Protein AF-A0A7S1KA52-F1 (afdb_monomer)

Organism: NCBI:txid1169539

Secondary structure (DSSP, 8-state):
----PPPP-TT---GGGEEEEPPP----GGGS------S--THHHHHHHHHHHHHHHHHTT-EEEEEE-GGGGGSTTHHHHHHHHHHHHHTT-EEEEEE--HHHHHHHHHHTT----EETTEEPB-HHHHHHHHHHHHHHHHHHHHHHHH--TTT-----EE--TTSEEEEE----TTT----BTEEEEEEE-HHHHHHHHHTTPEEEEESEEE-TTS-EEEE-HHHHHHHHHHHTT-SEEEE--SS-EEEEGGGGS--

Mean predicted aligned error: 10.45 Å

InterPro domains:
  IPR001048 Aspartate/glutamate/uridylate kinase [PF00696] (65-246)
  IPR010167 Amino-acid N-acetyltransferase [PTHR30602] (42-247)
  IPR036393 Acetylglutamate kinase-like superfamily [G3DSA:3.40.1160.10] (44-256)
  IPR036393 Acetylglutamate kinase-like superfamily [SSF53633] (44-246)

Structure (mmCIF, N/CA/C/O backbone):
data_AF-A0A7S1KA52-F1
#
_entry.id   AF-A0A7S1KA52-F1
#
loop_
_atom_site.group_PDB
_atom_site.id
_atom_site.type_symbol
_atom_site.label_atom_id
_atom_site.label_alt_id
_atom_site.label_comp_id
_atom_site.label_asym_id
_atom_site.label_entity_id
_atom_site.label_seq_id
_atom_site.pdbx_PDB_ins_code
_atom_site.Cartn_x
_atom_site.Cartn_y
_atom_site.Cartn_z
_atom_site.occupancy
_atom_site.B_iso_or_equiv
_atom_site.auth_seq_id
_atom_site.auth_comp_id
_atom_site.auth_asym_id
_atom_site.auth_atom_id
_atom_site.pdbx_PDB_model_num
ATOM 1 N N . ALA A 1 1 ? -42.496 -27.464 1.394 1.00 36.72 1 ALA A N 1
ATOM 2 C CA . ALA A 1 1 ? -41.273 -27.217 0.612 1.00 36.72 1 ALA A CA 1
ATOM 3 C C . ALA A 1 1 ? -41.441 -25.848 -0.025 1.00 36.72 1 ALA A C 1
ATOM 5 O O . ALA A 1 1 ? -41.899 -25.748 -1.153 1.00 36.72 1 ALA A O 1
ATOM 6 N N . GLU A 1 2 ? -41.224 -24.805 0.773 1.00 31.80 2 GLU A N 1
ATOM 7 C CA . GLU A 1 2 ? -41.233 -23.421 0.301 1.00 31.80 2 GLU A CA 1
ATOM 8 C C . GLU A 1 2 ? -39.887 -23.166 -0.370 1.00 31.80 2 GLU A C 1
ATOM 10 O O . GLU A 1 2 ? -38.836 -23.272 0.262 1.00 31.80 2 GLU A O 1
ATOM 15 N N . ALA A 1 3 ? -39.932 -22.925 -1.677 1.00 33.94 3 ALA A N 1
ATOM 16 C CA . ALA A 1 3 ? -38.807 -22.398 -2.421 1.00 33.94 3 ALA A CA 1
ATOM 17 C C . ALA A 1 3 ? -38.660 -20.925 -2.023 1.00 33.94 3 ALA A C 1
ATOM 19 O O . ALA A 1 3 ? -39.529 -20.111 -2.322 1.00 33.94 3 ALA A O 1
ATOM 20 N N . SER A 1 4 ? -37.589 -20.610 -1.300 1.00 33.91 4 SER A N 1
ATOM 21 C CA . SER A 1 4 ? -37.174 -19.238 -1.037 1.00 33.91 4 SER A CA 1
ATOM 22 C C . SER A 1 4 ? -36.783 -18.580 -2.359 1.00 33.91 4 SER A C 1
ATOM 24 O O . SER A 1 4 ? -35.821 -19.013 -3.000 1.00 33.91 4 SER A O 1
ATOM 26 N N . GLU A 1 5 ? -37.521 -17.552 -2.763 1.00 34.12 5 GLU A N 1
ATOM 27 C CA . GLU A 1 5 ? -37.102 -16.624 -3.812 1.00 34.12 5 GLU A CA 1
ATOM 28 C C . GLU A 1 5 ? -35.728 -16.030 -3.446 1.00 34.12 5 GLU A C 1
ATOM 30 O O . GLU A 1 5 ? -35.507 -15.686 -2.278 1.00 34.12 5 GLU A O 1
ATOM 35 N N . PRO A 1 6 ? -34.771 -15.931 -4.386 1.00 37.34 6 PRO A N 1
ATOM 36 C CA . PRO A 1 6 ? -33.528 -15.230 -4.118 1.00 37.34 6 PRO A CA 1
ATOM 37 C C . PRO A 1 6 ? -33.860 -13.742 -4.002 1.00 37.34 6 PRO A C 1
ATOM 39 O O . PRO A 1 6 ? -34.402 -13.151 -4.932 1.00 37.34 6 PRO A O 1
ATOM 42 N N . ALA A 1 7 ? -33.570 -13.155 -2.843 1.00 38.62 7 ALA A N 1
ATOM 43 C CA . ALA A 1 7 ? -33.651 -11.718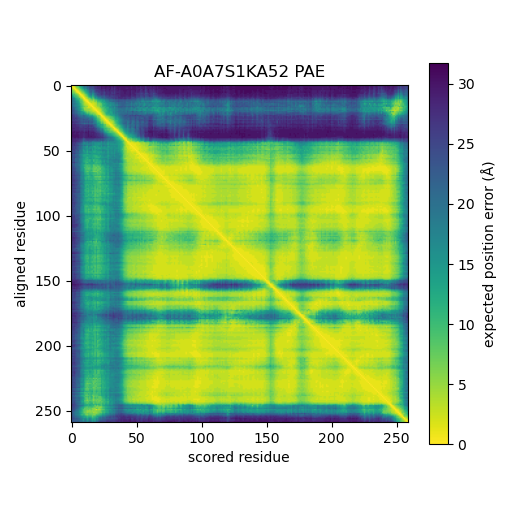 -2.654 1.00 38.62 7 ALA A CA 1
ATOM 44 C C . ALA A 1 7 ? -32.838 -11.030 -3.757 1.00 38.62 7 ALA A C 1
ATOM 46 O O . ALA A 1 7 ? -31.644 -11.299 -3.897 1.00 38.62 7 ALA A O 1
ATOM 47 N N . ASP A 1 8 ? -33.511 -10.186 -4.539 1.00 40.19 8 ASP A N 1
ATOM 48 C CA . ASP A 1 8 ? -32.897 -9.316 -5.531 1.00 40.19 8 ASP A CA 1
ATOM 49 C C . ASP A 1 8 ? -31.690 -8.611 -4.910 1.00 40.19 8 ASP A C 1
ATOM 51 O O . ASP A 1 8 ? -31.791 -7.881 -3.918 1.00 40.19 8 ASP A O 1
ATOM 55 N N . ASP A 1 9 ? -30.535 -8.872 -5.507 1.00 45.94 9 ASP A N 1
ATOM 56 C CA . ASP A 1 9 ? -29.220 -8.416 -5.088 1.00 45.94 9 ASP A CA 1
ATOM 57 C C . ASP A 1 9 ? -29.072 -6.931 -5.477 1.00 45.94 9 ASP A C 1
ATOM 59 O O . ASP A 1 9 ? -28.315 -6.558 -6.371 1.00 45.94 9 ASP A O 1
ATOM 63 N N . LEU A 1 10 ? -29.857 -6.061 -4.827 1.00 44.22 10 LEU A N 1
ATOM 64 C CA . LEU A 1 10 ? -29.946 -4.610 -5.069 1.00 44.22 10 LEU A CA 1
ATOM 65 C C . LEU A 1 10 ? -28.602 -3.867 -4.938 1.00 44.22 10 LEU A C 1
ATOM 67 O O . LEU A 1 10 ? -28.506 -2.706 -5.325 1.00 44.22 10 LEU A O 1
ATOM 71 N N . PHE A 1 11 ? -27.568 -4.526 -4.412 1.00 50.06 11 PHE A N 1
ATOM 72 C CA . PHE A 1 11 ? -26.218 -3.983 -4.240 1.00 50.06 11 PHE A CA 1
ATOM 73 C C . PHE A 1 11 ? -25.165 -4.645 -5.140 1.00 50.06 11 PHE A C 1
ATOM 75 O O . PHE A 1 11 ? -23.990 -4.282 -5.071 1.00 50.06 11 PHE A O 1
ATOM 82 N N . SER A 1 12 ? -25.562 -5.589 -5.997 1.00 56.59 12 SER A N 1
ATOM 83 C CA . SER A 1 12 ? -24.682 -6.204 -6.987 1.00 56.59 12 SER A CA 1
ATOM 84 C C . SER A 1 12 ? -24.827 -5.466 -8.318 1.00 56.59 12 SER A C 1
ATOM 86 O O . SER A 1 12 ? -25.794 -5.636 -9.068 1.00 56.59 12 SER A O 1
ATOM 88 N N . ILE A 1 13 ? -23.884 -4.561 -8.584 1.00 61.50 13 ILE A N 1
ATOM 89 C CA . ILE A 1 13 ? -23.763 -3.882 -9.876 1.00 61.50 13 ILE A CA 1
ATOM 90 C C . ILE A 1 13 ? -22.760 -4.684 -10.710 1.00 61.50 13 ILE A C 1
ATOM 92 O O . ILE A 1 13 ? -21.600 -4.795 -10.301 1.00 61.50 13 ILE A O 1
ATOM 96 N N . PRO A 1 14 ? -23.171 -5.262 -11.853 1.00 68.56 14 PRO A N 1
ATOM 97 C CA . PRO A 1 14 ? -22.239 -5.911 -12.760 1.00 68.56 14 PRO A CA 1
ATOM 98 C C . PRO A 1 14 ? -21.156 -4.913 -13.203 1.00 68.56 14 PRO A C 1
ATOM 100 O O . PRO A 1 14 ? -21.489 -3.753 -13.456 1.00 68.56 14 PRO A O 1
ATOM 103 N N . PRO A 1 15 ? -19.876 -5.312 -13.315 1.00 65.50 15 PRO A N 1
ATOM 104 C CA . PRO A 1 15 ? -18.796 -4.400 -13.701 1.00 65.50 15 PRO A CA 1
ATOM 105 C C . PRO A 1 15 ? -19.054 -3.668 -15.024 1.00 65.50 15 PRO A C 1
ATOM 107 O O . PRO A 1 15 ? -18.658 -2.516 -15.173 1.00 65.50 15 PRO A O 1
ATOM 110 N N . GLU A 1 16 ? -19.745 -4.313 -15.967 1.00 68.94 16 GLU A N 1
ATOM 111 C CA . GLU A 1 16 ? -20.158 -3.737 -17.250 1.00 68.94 16 GLU A CA 1
ATOM 112 C C . GLU A 1 16 ? -21.160 -2.580 -17.131 1.00 68.94 16 GLU A C 1
ATOM 114 O O . GLU A 1 16 ? -21.277 -1.781 -18.056 1.00 68.94 16 GLU A O 1
ATOM 119 N N . CYS A 1 17 ? -21.859 -2.466 -16.001 1.00 59.03 17 CYS A N 1
ATOM 120 C CA . CYS A 1 17 ? -22.833 -1.412 -15.739 1.00 59.03 17 CYS A CA 1
ATOM 121 C C . CYS A 1 17 ? -22.221 -0.208 -15.013 1.00 59.03 17 CYS A C 1
ATOM 123 O O . CYS A 1 17 ? -22.947 0.724 -14.692 1.00 59.03 17 CYS A O 1
ATOM 125 N N . ILE A 1 18 ? -20.920 -0.212 -14.714 1.00 71.06 18 ILE A N 1
ATOM 126 C CA . ILE A 1 18 ? -20.282 0.881 -13.981 1.00 71.06 18 ILE A CA 1
ATOM 127 C C . ILE A 1 18 ? -19.691 1.888 -14.971 1.00 71.06 18 ILE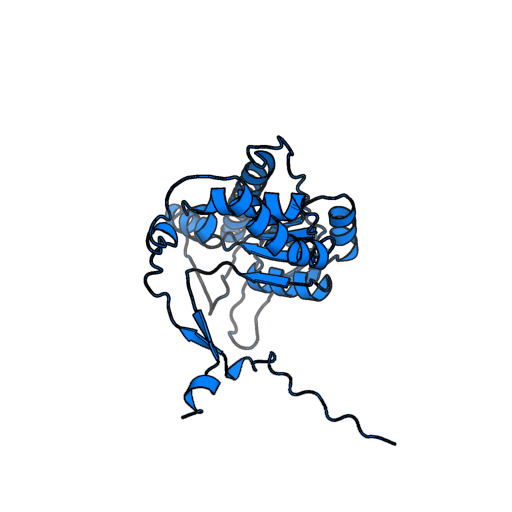 A C 1
ATOM 129 O O . ILE A 1 18 ? -18.654 1.648 -15.589 1.00 71.06 18 ILE A O 1
ATOM 133 N N . GLU A 1 19 ? -20.325 3.051 -15.082 1.00 70.94 19 GLU A N 1
ATOM 134 C CA . GLU A 1 19 ? -19.801 4.182 -15.840 1.00 70.94 19 GLU A CA 1
ATOM 135 C C . GLU A 1 19 ? -18.833 4.999 -14.980 1.00 70.94 19 GLU A C 1
ATOM 137 O O . GLU A 1 19 ? -19.171 5.450 -13.882 1.00 70.94 19 GLU A O 1
ATOM 142 N N . VAL A 1 20 ? -17.617 5.220 -15.487 1.00 69.62 20 VAL A N 1
ATOM 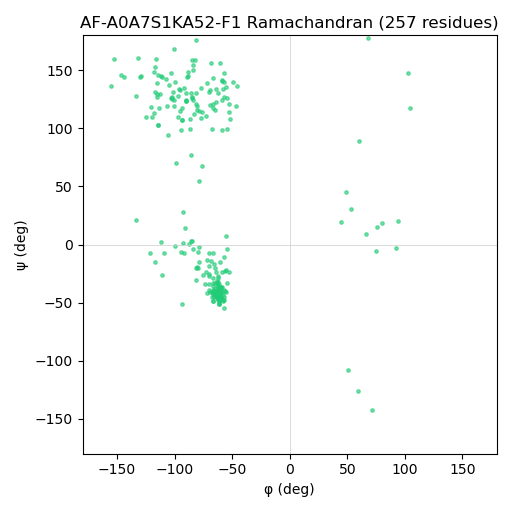143 C CA . VAL A 1 20 ? -16.618 6.074 -14.833 1.00 69.62 20 VAL A CA 1
ATOM 144 C C . VAL A 1 20 ? -16.736 7.487 -15.390 1.00 69.62 20 VAL A C 1
ATOM 146 O O . VAL A 1 20 ? -16.345 7.757 -16.526 1.00 69.62 20 VAL A O 1
ATOM 149 N N . VAL A 1 21 ? -17.265 8.402 -14.582 1.00 69.81 21 VAL A N 1
ATOM 150 C CA . VAL A 1 21 ? -17.376 9.821 -14.935 1.00 69.81 21 VAL A CA 1
ATOM 151 C C . VAL A 1 21 ? -16.108 10.548 -14.465 1.00 69.81 21 VAL A C 1
ATOM 153 O O . VAL A 1 21 ? -15.705 10.370 -13.307 1.00 69.81 21 VAL A O 1
ATOM 156 N N . PRO A 1 22 ? -15.453 11.348 -15.333 1.00 59.62 22 PRO A N 1
ATOM 157 C CA . PRO A 1 22 ? -14.262 12.108 -14.965 1.00 59.62 22 PRO A CA 1
ATOM 158 C C . PRO A 1 22 ? -14.557 13.094 -13.825 1.00 59.62 22 PRO A C 1
ATOM 160 O O . PRO A 1 22 ? -15.711 13.494 -13.641 1.00 59.62 22 PRO A O 1
ATOM 163 N N . PRO A 1 23 ? -13.527 13.491 -13.057 1.00 59.25 23 PRO A N 1
ATOM 164 C CA . PRO A 1 23 ? -13.712 14.355 -11.904 1.00 59.25 23 PRO A CA 1
ATOM 165 C C . PRO A 1 23 ? -14.387 15.668 -12.286 1.00 59.25 23 PRO A C 1
ATOM 167 O O . PRO A 1 23 ? -13.945 16.384 -13.183 1.00 59.25 23 PRO A O 1
ATOM 170 N N . PHE A 1 24 ? -15.465 15.979 -11.575 1.00 51.81 24 PHE A N 1
ATOM 171 C CA . PHE A 1 24 ? -16.019 17.324 -11.515 1.00 51.81 24 PHE A CA 1
ATOM 172 C C . PHE A 1 24 ? -15.225 18.130 -10.483 1.00 51.81 24 PHE A C 1
ATOM 174 O O . PHE A 1 24 ? -14.601 17.547 -9.592 1.00 51.81 24 PHE A O 1
ATOM 181 N N . ASP A 1 25 ? -15.269 19.460 -10.572 1.00 46.59 25 ASP A N 1
ATOM 182 C CA . ASP A 1 25 ? -14.789 20.318 -9.490 1.00 46.59 25 ASP A CA 1
ATOM 183 C C . ASP A 1 25 ? -15.583 19.983 -8.223 1.00 46.59 25 ASP A C 1
ATOM 185 O O . ASP A 1 25 ? -16.728 20.409 -8.041 1.00 46.59 25 ASP A O 1
ATOM 189 N N . VAL A 1 26 ? -14.991 19.162 -7.354 1.00 48.81 26 VAL A N 1
ATOM 190 C CA . VAL A 1 26 ? -15.556 18.867 -6.045 1.00 48.81 26 VAL A CA 1
ATOM 191 C C . VAL A 1 26 ? -15.463 20.165 -5.266 1.00 48.81 26 VAL A C 1
ATOM 193 O O . VAL A 1 26 ? -14.399 20.530 -4.766 1.00 48.81 26 VAL A O 1
ATOM 196 N N . VAL A 1 27 ? -16.581 20.886 -5.195 1.00 46.91 27 VAL A N 1
ATOM 197 C CA . VAL A 1 27 ? -16.740 22.001 -4.267 1.00 46.91 27 VAL A CA 1
ATOM 198 C C . VAL A 1 27 ? -16.372 21.441 -2.893 1.00 46.91 27 VAL A C 1
ATOM 200 O O . VAL A 1 27 ? -17.047 20.514 -2.432 1.00 46.91 27 VAL A O 1
ATOM 203 N N . PRO A 1 28 ? -15.273 21.903 -2.269 1.00 41.53 28 PRO A N 1
ATOM 204 C CA . PRO A 1 28 ? -14.800 21.308 -1.034 1.00 41.53 28 PRO A CA 1
ATOM 205 C C . PRO A 1 28 ? -15.926 21.366 -0.004 1.00 41.53 28 PRO A C 1
ATOM 207 O O . PRO A 1 28 ? -16.728 22.298 -0.012 1.00 41.53 28 PRO A O 1
ATOM 210 N N . LEU A 1 29 ? -16.005 20.384 0.895 1.00 44.00 29 LEU A N 1
ATOM 211 C CA . LEU A 1 29 ? -17.065 20.330 1.912 1.00 44.00 29 LEU A CA 1
ATOM 212 C C . LEU A 1 29 ? -17.124 21.623 2.760 1.00 44.00 29 LEU A C 1
ATOM 214 O O . LEU A 1 29 ? -18.167 21.972 3.303 1.00 44.00 29 LEU A O 1
ATOM 218 N N . SER A 1 30 ? -16.020 22.381 2.807 1.00 41.88 30 SER A N 1
ATOM 219 C CA . SER A 1 30 ? -15.940 23.730 3.380 1.00 41.88 30 SER A CA 1
ATOM 220 C C . SER A 1 30 ? -16.821 24.774 2.678 1.00 41.88 30 SER A C 1
ATOM 222 O O . SER A 1 30 ? -17.253 25.723 3.322 1.00 41.88 30 SER A O 1
ATOM 224 N N . ALA A 1 31 ? -17.117 24.605 1.391 1.00 40.12 31 ALA A N 1
ATOM 225 C CA . ALA A 1 31 ? -18.009 25.446 0.596 1.00 40.12 31 ALA A CA 1
ATOM 226 C C . ALA A 1 31 ? -19.457 24.913 0.540 1.00 40.12 31 ALA A C 1
ATOM 228 O O . ALA A 1 31 ? -20.350 25.623 0.088 1.00 40.12 31 ALA A O 1
ATOM 229 N N . GLN A 1 32 ? -19.718 23.716 1.080 1.00 42.34 32 GLN A N 1
ATOM 230 C CA . GLN A 1 32 ? -21.067 23.214 1.384 1.00 42.34 32 GLN A CA 1
ATOM 231 C C . GLN A 1 32 ? -21.492 23.529 2.828 1.00 42.34 32 GLN A C 1
ATOM 233 O O . GLN A 1 32 ? -22.294 22.803 3.417 1.00 42.34 32 GLN A O 1
ATOM 238 N N . GLN A 1 33 ? -20.964 24.611 3.414 1.00 41.41 33 GLN A N 1
ATOM 239 C CA . GLN A 1 33 ? -21.390 25.085 4.727 1.00 41.41 33 GLN A CA 1
ATOM 240 C C . GLN A 1 33 ? -22.914 25.248 4.760 1.00 41.41 33 GLN A C 1
ATOM 242 O O . GLN A 1 33 ? -23.487 26.165 4.170 1.00 41.41 33 GLN A O 1
ATOM 247 N N . GLN A 1 34 ? -23.563 24.338 5.491 1.00 44.66 34 GLN A N 1
ATOM 248 C CA . GLN A 1 34 ? -24.898 24.546 6.029 1.00 44.66 34 GLN A CA 1
ATOM 249 C C . GLN A 1 34 ? -24.915 25.903 6.743 1.00 44.66 34 GLN A C 1
ATOM 251 O O . GLN A 1 34 ? -23.927 26.246 7.406 1.00 44.66 34 GLN A O 1
ATOM 256 N N . PRO A 1 35 ? -25.999 26.690 6.617 1.00 37.72 35 PRO A N 1
ATOM 257 C CA . PRO A 1 35 ? -26.080 27.978 7.282 1.00 37.72 35 PRO A CA 1
ATOM 258 C C . PRO A 1 35 ? -25.818 27.772 8.772 1.00 37.72 35 PRO A C 1
ATOM 260 O O . PRO A 1 35 ? -26.441 26.919 9.407 1.00 37.72 35 PRO A O 1
ATOM 263 N N . ALA A 1 36 ? -24.846 28.525 9.292 1.00 40.03 36 ALA A N 1
ATOM 264 C CA . ALA A 1 36 ? -24.404 28.468 10.673 1.00 40.03 36 ALA A CA 1
ATOM 265 C C . ALA A 1 36 ? -25.604 28.665 11.612 1.00 40.03 36 ALA A C 1
ATOM 267 O O . ALA A 1 36 ? -26.068 29.781 11.849 1.00 40.03 36 ALA A O 1
ATOM 268 N N . GLY A 1 37 ? -26.110 27.546 12.128 1.00 40.19 37 GLY A N 1
ATOM 269 C CA . GLY A 1 37 ? -27.056 27.504 13.227 1.00 40.19 37 GLY A CA 1
ATOM 270 C C . GLY A 1 37 ? -26.362 28.012 14.482 1.00 40.19 37 GLY A C 1
ATOM 271 O O . GLY A 1 37 ? -25.361 27.461 14.931 1.00 40.19 37 GLY A O 1
ATOM 272 N N . GLN A 1 38 ? -26.893 29.112 14.991 1.00 41.72 38 GLN A N 1
ATOM 273 C CA . GLN A 1 38 ? -26.459 29.855 16.163 1.00 41.72 38 GLN A CA 1
ATOM 274 C C . GLN A 1 38 ? -26.142 28.968 17.382 1.00 41.72 38 GLN A C 1
ATOM 276 O O . GLN A 1 38 ? -26.928 28.109 17.762 1.00 41.72 38 GLN A O 1
ATOM 281 N N . GLY A 1 39 ? -25.032 29.288 18.052 1.00 41.22 39 GLY A N 1
ATOM 282 C CA . GLY A 1 39 ? -24.960 29.363 19.514 1.00 41.22 39 GLY A CA 1
ATOM 283 C C . GLY A 1 39 ? -25.265 28.104 20.333 1.00 41.22 39 GLY A C 1
ATOM 284 O O . GLY A 1 39 ? -26.350 27.967 20.886 1.00 41.22 39 GLY A O 1
ATOM 285 N N . GLY A 1 40 ? -24.222 27.307 20.580 1.00 53.66 40 GLY A N 1
ATOM 286 C CA . GLY A 1 40 ? -24.053 26.566 21.833 1.00 53.66 40 GLY A CA 1
ATOM 287 C C . GLY A 1 40 ? -24.374 25.068 21.815 1.00 53.66 40 GLY A C 1
ATOM 288 O O . GLY A 1 40 ? -25.324 24.608 21.193 1.00 53.66 40 GLY A O 1
ATOM 289 N N . ASN A 1 41 ? -23.614 24.355 22.656 1.00 48.16 41 ASN A N 1
ATOM 290 C CA . ASN A 1 41 ? -23.948 23.099 23.343 1.00 48.16 41 ASN A CA 1
ATOM 291 C C . ASN A 1 41 ? -23.307 21.820 22.779 1.00 48.16 41 ASN A C 1
ATOM 293 O O . ASN A 1 41 ? -23.639 21.343 21.696 1.00 48.16 41 ASN A O 1
ATOM 297 N N . GLY A 1 42 ? -22.485 21.162 23.612 1.00 55.56 42 GLY A N 1
ATOM 298 C CA . GLY A 1 42 ? -21.925 19.819 23.382 1.00 55.56 42 GLY A CA 1
ATOM 299 C C . GLY A 1 42 ? -22.961 18.719 23.088 1.00 55.56 42 GLY A C 1
ATOM 300 O O . GLY A 1 42 ? -22.590 17.605 22.743 1.00 55.56 42 GLY A O 1
ATOM 301 N N . HIS A 1 43 ? -24.255 19.038 23.142 1.00 61.47 43 HIS A N 1
ATOM 302 C CA . HIS A 1 43 ? -25.359 18.194 22.699 1.00 61.47 43 HIS A CA 1
ATOM 303 C C . HIS A 1 43 ? -25.290 17.823 21.205 1.00 61.47 43 HIS A C 1
ATOM 305 O O . HIS A 1 43 ? -25.590 16.681 20.861 1.00 61.47 43 HIS A O 1
ATOM 311 N N . GLY A 1 44 ? -24.857 18.736 20.324 1.00 76.81 44 GLY A N 1
ATOM 312 C CA . GLY A 1 44 ? -24.727 18.453 18.885 1.00 76.81 44 GLY A CA 1
ATOM 313 C C . GLY A 1 44 ? -23.616 17.443 18.580 1.00 76.81 44 GLY A C 1
ATOM 314 O O . GLY A 1 44 ? -23.837 16.464 17.869 1.00 76.81 44 GLY A O 1
ATOM 315 N N . PHE A 1 45 ? -22.451 17.621 19.209 1.00 79.19 45 PHE A N 1
ATOM 316 C CA . PHE A 1 45 ? -21.328 16.684 19.115 1.00 79.19 45 PHE A CA 1
ATOM 317 C C . PHE A 1 45 ? -21.674 15.314 19.713 1.00 79.19 45 PHE A C 1
ATOM 319 O O . PHE A 1 45 ? -21.434 14.290 19.082 1.00 79.19 45 PHE A O 1
ATOM 326 N N . VAL A 1 46 ? -22.299 15.279 20.896 1.00 84.25 46 VAL A N 1
ATOM 327 C CA . VAL A 1 46 ? -22.715 14.020 21.539 1.00 84.25 46 VAL A CA 1
ATOM 328 C C . VAL A 1 46 ? -23.736 13.268 20.682 1.00 84.25 46 VAL A C 1
ATOM 330 O O . VAL A 1 46 ? -23.653 12.046 20.574 1.00 84.25 46 VAL A O 1
ATOM 333 N N . SER A 1 47 ? -24.679 13.973 20.049 1.00 84.12 47 SER A N 1
ATOM 334 C CA . SER A 1 47 ? -25.648 13.356 19.138 1.00 84.12 47 SER A CA 1
ATOM 335 C C . SER A 1 47 ? -24.976 12.792 17.884 1.00 84.12 47 SER A C 1
ATOM 337 O O . SER A 1 47 ? -25.261 11.659 17.504 1.00 84.12 47 SER A O 1
ATOM 339 N N . MET A 1 48 ? -24.063 13.548 17.266 1.00 84.50 48 MET A N 1
ATOM 340 C CA . MET A 1 48 ? -23.291 13.105 16.101 1.00 84.50 48 MET A CA 1
ATOM 341 C C . MET A 1 48 ? -22.435 11.875 16.433 1.00 84.50 48 MET A C 1
ATOM 343 O O . MET A 1 48 ? -22.528 10.857 15.752 1.00 84.50 48 MET A O 1
ATOM 347 N N . PHE A 1 49 ? -21.709 11.906 17.551 1.00 82.19 49 PHE A N 1
ATOM 348 C CA . PHE A 1 49 ? -20.889 10.786 18.007 1.00 82.19 49 PHE A CA 1
ATOM 349 C C . PHE A 1 49 ? -21.724 9.534 18.327 1.00 82.19 49 PHE A C 1
ATOM 351 O O . PHE A 1 49 ? -21.361 8.425 17.934 1.00 82.19 49 PHE A O 1
ATOM 358 N N . ARG A 1 50 ? -22.885 9.693 18.982 1.00 86.00 50 ARG A N 1
ATOM 359 C CA . ARG A 1 50 ? -23.838 8.587 19.195 1.00 86.00 50 ARG A CA 1
ATOM 360 C C . ARG A 1 50 ? -24.380 8.028 17.881 1.00 86.00 50 ARG A C 1
ATOM 362 O O . ARG A 1 50 ? -24.564 6.819 17.791 1.00 86.00 50 ARG A O 1
ATOM 369 N N . GLY A 1 51 ? -24.588 8.875 16.873 1.00 84.81 51 GLY A N 1
ATOM 370 C CA . GLY A 1 51 ? -24.961 8.457 15.521 1.00 84.81 51 GLY A CA 1
ATOM 371 C C . GLY A 1 51 ? -23.889 7.602 14.836 1.00 84.81 51 GLY A C 1
ATOM 372 O O . GLY A 1 51 ? -24.225 6.676 14.105 1.00 84.81 51 GLY A O 1
ATOM 373 N N . CYS A 1 52 ? -22.607 7.847 15.123 1.00 86.12 52 CYS A N 1
ATOM 374 C CA . CYS A 1 52 ? -21.487 7.050 14.611 1.00 86.12 52 CYS A CA 1
ATOM 375 C C . CYS A 1 52 ? -21.258 5.734 15.377 1.00 86.12 52 CYS A C 1
ATOM 377 O O . CYS A 1 52 ? -20.633 4.817 14.842 1.00 86.12 52 CYS A O 1
ATOM 379 N N . ALA A 1 53 ? -21.748 5.610 16.615 1.00 85.31 53 ALA A N 1
ATOM 380 C CA . ALA A 1 53 ? -21.477 4.455 17.475 1.00 85.31 53 ALA A CA 1
ATOM 381 C C . ALA A 1 53 ? -21.854 3.087 16.858 1.00 85.31 53 ALA A C 1
ATOM 383 O O . ALA A 1 53 ? -21.045 2.164 16.976 1.00 85.31 53 ALA A O 1
ATOM 384 N N . PRO A 1 54 ? -22.997 2.923 16.155 1.00 86.94 54 PRO A N 1
ATOM 385 C CA . PRO A 1 54 ? -23.321 1.669 15.473 1.00 86.94 54 PRO A CA 1
ATOM 386 C C . PRO A 1 54 ? -22.298 1.294 14.396 1.00 86.94 54 PRO A C 1
ATOM 388 O O . PRO A 1 54 ? -21.919 0.131 14.300 1.00 86.94 54 PRO A O 1
ATOM 391 N N . TYR A 1 55 ? -21.808 2.280 13.635 1.00 85.75 55 TYR A N 1
ATOM 392 C CA . TYR A 1 55 ? -20.800 2.075 12.591 1.00 85.75 55 TYR A CA 1
ATOM 393 C C . TYR A 1 55 ? -19.447 1.660 13.184 1.00 85.75 55 TYR A C 1
ATOM 395 O O . TYR A 1 55 ? -18.781 0.755 12.684 1.00 85.75 55 TYR A O 1
ATOM 403 N N . ILE A 1 56 ? -19.054 2.286 14.297 1.00 86.44 56 ILE A N 1
ATOM 404 C CA . ILE A 1 56 ? -17.844 1.904 15.035 1.00 86.44 56 ILE A CA 1
ATOM 405 C C . ILE A 1 56 ? -17.975 0.460 15.535 1.00 86.44 56 ILE A C 1
ATOM 407 O O . ILE A 1 56 ? -17.066 -0.346 15.344 1.00 86.44 56 ILE A O 1
ATOM 411 N N . ALA A 1 57 ? -19.116 0.113 16.136 1.00 86.00 57 ALA A N 1
ATOM 412 C CA . ALA A 1 57 ? -19.363 -1.227 16.655 1.00 86.00 57 ALA A CA 1
ATOM 413 C C . ALA A 1 57 ? -19.361 -2.296 15.549 1.00 86.00 57 ALA A C 1
ATOM 415 O O . ALA A 1 57 ? -18.791 -3.366 15.751 1.00 86.00 57 ALA A O 1
ATOM 416 N N . SER A 1 58 ? -19.939 -2.007 14.377 1.00 88.06 58 SER A N 1
ATOM 417 C CA . SER A 1 58 ? -19.999 -2.958 13.261 1.00 88.06 58 SER A CA 1
ATOM 418 C C . SER A 1 58 ? -18.657 -3.179 12.567 1.00 88.06 58 SER A C 1
ATOM 420 O O . SER A 1 58 ? -18.481 -4.207 11.922 1.00 88.06 58 SER A O 1
ATOM 422 N N . HIS A 1 59 ? -17.718 -2.233 12.662 1.00 89.88 59 HIS A N 1
ATOM 423 C CA . HIS A 1 59 ? -16.433 -2.304 11.957 1.00 89.88 59 HIS A CA 1
ATOM 424 C C . HIS A 1 59 ? -15.225 -2.555 12.857 1.00 89.88 59 HIS A C 1
ATOM 426 O O . HIS A 1 59 ? -14.138 -2.851 12.359 1.00 89.88 59 HIS A O 1
ATOM 432 N N . ARG A 1 60 ? -15.401 -2.532 14.178 1.00 91.75 60 ARG A N 1
ATOM 433 C CA . ARG A 1 60 ? -14.353 -2.932 15.117 1.00 91.75 60 ARG A CA 1
ATOM 434 C C . ARG A 1 60 ? -13.913 -4.375 14.849 1.00 91.75 60 ARG A C 1
ATOM 436 O O . ARG A 1 60 ? -14.740 -5.259 14.644 1.00 91.75 60 ARG A O 1
ATOM 443 N N . GLY A 1 61 ? -12.603 -4.605 14.822 1.00 93.12 61 GLY A N 1
ATOM 444 C CA . GLY A 1 61 ? -11.979 -5.904 14.564 1.00 93.12 61 GLY A CA 1
ATOM 445 C C . GLY A 1 61 ? -11.995 -6.363 13.102 1.00 93.12 61 GLY A C 1
ATOM 446 O O . GLY A 1 61 ? -11.378 -7.384 12.800 1.00 93.12 61 GLY A O 1
ATOM 447 N N . HIS A 1 62 ? -12.651 -5.628 12.200 1.00 95.50 62 HIS A N 1
ATOM 448 C CA . HIS A 1 62 ? -12.711 -5.971 10.781 1.00 95.50 62 HIS A CA 1
ATOM 449 C C . HIS A 1 62 ? -11.480 -5.452 10.032 1.00 95.50 62 HIS A C 1
ATOM 451 O O . HIS A 1 62 ? -10.894 -4.434 10.406 1.00 95.50 62 HIS A O 1
ATOM 457 N N . ILE A 1 63 ? -11.095 -6.166 8.970 1.00 97.12 63 ILE A N 1
ATOM 458 C CA . ILE A 1 63 ? -9.924 -5.839 8.148 1.00 97.12 63 ILE A CA 1
ATOM 459 C C . ILE A 1 63 ? -10.341 -4.919 7.010 1.00 97.12 63 ILE A C 1
ATOM 461 O O . ILE A 1 63 ? -11.217 -5.272 6.213 1.00 97.12 63 ILE A O 1
ATOM 465 N N . PHE A 1 64 ? -9.707 -3.752 6.929 1.00 97.56 64 PHE A N 1
ATOM 466 C CA . PHE A 1 64 ? -9.867 -2.803 5.833 1.00 97.56 64 PHE A CA 1
ATOM 467 C C . PHE A 1 64 ? -8.561 -2.731 5.047 1.00 97.56 64 PHE A C 1
ATOM 469 O O . PHE A 1 64 ? -7.492 -2.517 5.622 1.00 97.56 64 PHE A O 1
ATOM 476 N N . VAL A 1 65 ? -8.658 -2.882 3.728 1.00 98.00 65 VAL A N 1
ATOM 477 C CA . VAL A 1 65 ? -7.532 -2.662 2.818 1.00 98.00 65 VAL A CA 1
ATOM 478 C C . VAL A 1 65 ? -7.681 -1.289 2.184 1.00 98.00 65 VAL A C 1
ATOM 480 O O . VAL A 1 65 ? -8.670 -1.032 1.503 1.00 98.00 65 VAL A O 1
ATOM 483 N N . VAL A 1 66 ? -6.711 -0.406 2.400 1.00 97.50 66 VAL A N 1
ATOM 484 C CA . VAL A 1 66 ? -6.718 0.957 1.861 1.00 97.50 66 VAL A CA 1
ATOM 485 C C . VAL A 1 66 ? -5.593 1.093 0.851 1.00 97.50 66 VAL A C 1
ATOM 487 O O . VAL A 1 66 ? -4.418 0.963 1.189 1.00 97.50 66 VAL A O 1
ATOM 490 N N . HIS A 1 67 ? -5.952 1.354 -0.398 1.00 96.44 67 HIS A N 1
ATOM 491 C CA . HIS A 1 67 ? -5.006 1.655 -1.457 1.00 96.44 67 HIS A CA 1
ATOM 492 C C . HIS A 1 67 ? -4.749 3.159 -1.527 1.00 96.44 67 HIS A C 1
ATOM 494 O O . HIS A 1 67 ? -5.670 3.963 -1.677 1.00 96.44 67 HIS A O 1
ATOM 500 N N . ILE A 1 68 ? -3.474 3.513 -1.404 1.00 95.38 68 ILE A N 1
ATOM 501 C CA . ILE A 1 68 ? -2.963 4.876 -1.443 1.00 95.38 68 ILE A CA 1
ATOM 502 C C . ILE A 1 68 ? -2.090 4.983 -2.699 1.00 95.38 68 ILE A C 1
ATOM 504 O O . ILE A 1 68 ? -0.962 4.474 -2.710 1.00 95.38 68 ILE A O 1
ATOM 508 N N . PRO A 1 69 ? -2.582 5.601 -3.781 1.00 92.06 69 PRO A N 1
ATOM 509 C CA . PRO A 1 69 ? -1.792 5.783 -4.991 1.00 92.06 69 PRO A CA 1
ATOM 510 C C . PRO A 1 69 ? -0.651 6.780 -4.755 1.00 92.06 69 PRO A C 1
ATOM 512 O O . PRO A 1 69 ? -0.725 7.633 -3.870 1.00 92.06 69 PRO A O 1
ATOM 515 N N . GLY A 1 70 ? 0.409 6.686 -5.562 1.00 89.94 70 GLY A N 1
ATOM 516 C CA . GLY A 1 70 ? 1.631 7.472 -5.359 1.00 89.94 70 GLY A CA 1
ATOM 517 C C . GLY A 1 70 ? 1.395 8.980 -5.420 1.00 89.94 70 GLY A C 1
ATOM 518 O O . GLY A 1 70 ? 1.937 9.716 -4.599 1.00 89.94 70 GLY A O 1
ATOM 519 N N . TYR A 1 71 ? 0.516 9.447 -6.310 1.00 90.44 71 TYR A N 1
ATOM 520 C CA . TYR A 1 71 ? 0.203 10.872 -6.442 1.00 90.44 71 TYR A CA 1
ATOM 521 C C . TYR A 1 71 ? -0.346 11.499 -5.153 1.00 90.44 71 TYR A C 1
ATOM 523 O O . TYR A 1 71 ? -0.242 12.711 -4.993 1.00 90.44 71 TYR A O 1
ATOM 531 N N . MET A 1 72 ? -0.939 10.714 -4.239 1.00 91.06 72 MET A N 1
ATOM 532 C CA . MET A 1 72 ? -1.520 11.249 -3.005 1.00 91.06 72 MET A CA 1
ATOM 533 C C . MET A 1 72 ? -0.463 11.814 -2.063 1.00 91.06 72 MET A C 1
ATOM 535 O O . MET A 1 72 ? -0.783 12.747 -1.339 1.00 91.06 72 MET A O 1
ATOM 539 N N . LEU A 1 73 ? 0.770 11.302 -2.085 1.00 89.75 73 LEU A N 1
ATOM 540 C CA . LEU A 1 73 ? 1.829 11.735 -1.166 1.00 89.75 73 LEU A CA 1
ATOM 541 C C . LEU A 1 73 ? 2.157 13.226 -1.292 1.00 89.75 73 LEU A C 1
ATOM 543 O O . LEU A 1 73 ? 2.414 13.886 -0.291 1.00 89.75 73 LEU A O 1
ATOM 547 N N . ASP A 1 74 ? 2.108 13.758 -2.513 1.00 88.06 74 ASP A N 1
ATOM 548 C CA . ASP A 1 74 ? 2.454 15.153 -2.800 1.00 88.06 74 ASP A CA 1
ATOM 549 C C . ASP A 1 74 ? 1.251 16.105 -2.632 1.00 88.06 74 ASP A C 1
ATOM 551 O O . ASP A 1 74 ? 1.356 17.313 -2.865 1.00 88.06 74 ASP A O 1
ATOM 555 N N . ARG A 1 75 ? 0.074 15.587 -2.246 1.00 90.56 75 ARG A N 1
ATOM 556 C CA . ARG A 1 75 ? -1.148 16.386 -2.077 1.00 90.56 75 ARG A CA 1
ATOM 557 C C . ARG A 1 75 ? -1.258 16.943 -0.652 1.00 90.56 75 ARG A C 1
ATOM 559 O O . ARG A 1 75 ? -0.998 16.231 0.314 1.00 90.56 75 ARG A O 1
ATOM 566 N N . PRO A 1 76 ? -1.785 18.171 -0.480 1.00 88.69 76 PRO A N 1
ATOM 567 C CA . PRO A 1 76 ? -1.936 18.792 0.840 1.00 88.69 76 PRO A CA 1
ATOM 568 C C . PRO A 1 76 ? -2.941 18.072 1.754 1.00 88.69 76 PRO A C 1
ATOM 570 O O . PRO A 1 76 ? -2.926 18.293 2.958 1.00 88.69 76 PRO A O 1
ATOM 573 N N . VAL A 1 77 ? -3.809 17.217 1.200 1.00 89.31 77 VAL A N 1
ATOM 574 C CA . VAL A 1 77 ? -4.781 16.410 1.960 1.00 89.31 77 VAL A CA 1
ATOM 575 C C . VAL A 1 77 ? -4.147 15.172 2.612 1.00 89.31 77 VAL A C 1
ATOM 577 O O . VAL A 1 77 ? -4.744 14.567 3.498 1.00 89.31 77 VAL A O 1
ATOM 580 N N . PHE A 1 78 ? -2.939 14.784 2.194 1.00 91.25 78 PHE A N 1
ATOM 581 C CA . PHE A 1 78 ? -2.281 13.564 2.659 1.00 91.25 78 PHE A CA 1
ATOM 582 C C . PHE A 1 78 ? -2.086 13.490 4.181 1.00 91.25 78 PHE A C 1
ATOM 584 O O . PHE A 1 78 ? -2.407 12.447 4.749 1.00 91.25 78 PHE A O 1
ATOM 591 N N . PRO A 1 79 ? -1.648 14.560 4.881 1.00 90.38 79 PRO A N 1
ATOM 592 C CA . PRO A 1 79 ? -1.522 14.521 6.335 1.00 90.38 79 PRO A CA 1
ATOM 593 C C . PRO A 1 79 ? -2.864 14.267 7.033 1.00 90.38 79 PRO A C 1
ATOM 595 O O . PRO A 1 79 ? -2.941 13.406 7.903 1.00 90.38 79 PRO A O 1
ATOM 598 N N . SER A 1 80 ? -3.935 14.943 6.602 1.00 89.69 80 SER A N 1
ATOM 599 C CA . SER A 1 80 ? -5.282 14.754 7.160 1.00 89.69 80 SER A CA 1
ATOM 600 C C . SER A 1 80 ? -5.806 13.336 6.929 1.00 89.69 80 SER A C 1
ATOM 602 O O . SER A 1 80 ? -6.372 12.732 7.831 1.00 89.69 80 SER A O 1
ATOM 604 N N . LEU A 1 81 ? -5.538 12.755 5.756 1.00 91.56 81 LEU A N 1
ATOM 605 C CA . LEU A 1 81 ? -5.862 11.356 5.484 1.00 91.56 81 LEU A CA 1
ATOM 606 C C . LEU A 1 81 ? -5.134 10.397 6.443 1.00 91.56 81 LEU A C 1
ATOM 608 O O . LEU A 1 81 ? -5.727 9.424 6.904 1.00 91.56 81 LEU A O 1
ATOM 612 N N . MET A 1 82 ? -3.853 10.636 6.738 1.00 91.56 82 MET A N 1
ATOM 613 C CA . MET A 1 82 ? -3.101 9.796 7.680 1.00 91.56 82 MET A CA 1
ATOM 614 C C . MET A 1 82 ? -3.642 9.916 9.110 1.00 91.56 82 MET A C 1
ATOM 616 O O . MET A 1 82 ? -3.688 8.917 9.835 1.00 91.56 82 MET A O 1
ATOM 620 N N . GLU A 1 83 ? -4.101 11.105 9.504 1.00 89.88 83 GLU A N 1
ATOM 621 C CA . GLU A 1 83 ? -4.811 11.313 10.770 1.00 89.88 83 GLU A CA 1
ATOM 622 C C . GLU A 1 83 ? -6.126 10.519 10.805 1.00 89.88 83 GLU A C 1
ATOM 624 O O . GLU A 1 83 ? -6.363 9.791 11.771 1.00 89.88 83 GLU A O 1
ATOM 629 N N . ASP A 1 84 ? -6.928 10.557 9.738 1.00 91.12 84 ASP A N 1
ATOM 630 C CA . ASP A 1 84 ? -8.182 9.796 9.635 1.00 91.12 84 ASP A CA 1
ATOM 631 C C . ASP A 1 84 ? -7.948 8.278 9.723 1.00 91.12 84 ASP A C 1
ATOM 633 O O . ASP A 1 84 ? -8.652 7.567 10.448 1.00 91.12 84 ASP A O 1
ATOM 637 N N . LEU A 1 85 ? -6.921 7.761 9.037 1.00 93.00 85 LEU A N 1
ATOM 638 C CA . LEU A 1 85 ? -6.522 6.353 9.138 1.00 93.00 85 LEU A CA 1
ATOM 639 C C . LEU A 1 85 ? -6.084 5.993 10.562 1.00 93.00 85 LEU A C 1
ATOM 641 O O . LEU A 1 85 ? -6.450 4.939 11.081 1.00 93.00 85 LEU A O 1
ATOM 645 N N . SER A 1 86 ? -5.357 6.886 11.230 1.00 92.00 86 SER A N 1
ATOM 646 C CA . SER A 1 86 ? -4.952 6.686 12.621 1.00 92.00 86 SER A CA 1
ATOM 647 C C . SER A 1 86 ? -6.164 6.656 13.561 1.00 92.00 86 SER A C 1
ATOM 649 O O . SER A 1 86 ? -6.217 5.830 14.472 1.00 92.00 86 SER A O 1
ATOM 651 N N . VAL A 1 87 ? -7.189 7.479 13.314 1.00 90.44 87 VAL A N 1
ATOM 652 C CA . VAL A 1 87 ? -8.462 7.423 14.051 1.00 90.44 87 VAL A CA 1
ATOM 653 C C . VAL A 1 87 ? -9.176 6.087 13.824 1.00 90.44 87 VAL A C 1
ATOM 655 O O . VAL A 1 87 ? -9.627 5.476 14.794 1.00 90.44 87 VAL A O 1
ATOM 658 N N . LEU A 1 88 ? -9.246 5.582 12.587 1.00 91.56 88 LEU A N 1
ATOM 659 C CA . LEU A 1 88 ? -9.835 4.264 12.304 1.00 91.56 88 LEU A CA 1
ATOM 660 C C . LEU A 1 88 ? -9.121 3.140 13.065 1.00 91.56 88 LEU A C 1
ATOM 662 O O . LEU A 1 88 ? -9.778 2.262 13.633 1.00 91.56 88 LEU A O 1
ATOM 666 N N . TRP A 1 89 ? -7.791 3.195 13.124 1.00 93.06 89 TRP A N 1
ATOM 667 C CA . TRP A 1 89 ? -6.994 2.257 13.908 1.00 93.06 89 TRP A CA 1
ATOM 668 C C . TRP A 1 89 ? -7.312 2.342 15.412 1.00 93.06 89 TRP A C 1
ATOM 670 O O . TRP A 1 89 ? -7.597 1.314 16.027 1.00 93.06 89 TRP A O 1
ATOM 680 N N . ILE A 1 90 ? -7.391 3.548 15.995 1.00 90.50 90 ILE A N 1
ATOM 681 C CA . ILE A 1 90 ? -7.771 3.757 17.411 1.00 90.50 90 ILE A CA 1
ATOM 682 C C . ILE A 1 90 ? -9.170 3.188 17.709 1.00 90.50 90 ILE A C 1
ATOM 684 O O . ILE A 1 90 ? -9.417 2.617 18.775 1.00 90.50 90 ILE A O 1
ATOM 688 N N . LEU A 1 91 ? -10.099 3.296 16.756 1.00 90.56 91 LEU A N 1
ATOM 689 C CA . LEU A 1 91 ? -11.449 2.731 16.862 1.00 90.56 91 LEU A CA 1
ATOM 690 C C . LEU A 1 91 ? -11.469 1.190 16.793 1.00 90.56 91 LEU A C 1
ATOM 692 O O . LEU A 1 91 ? -12.495 0.567 17.093 1.00 90.56 91 LEU A O 1
ATOM 696 N N . GLY A 1 92 ? -10.326 0.565 16.506 1.00 91.56 92 GLY A N 1
ATOM 697 C CA . GLY A 1 92 ? -10.105 -0.878 16.526 1.00 91.56 92 GLY A CA 1
ATOM 698 C C . GLY A 1 92 ? -10.295 -1.550 15.170 1.00 91.56 92 GLY A C 1
ATOM 699 O O . GLY A 1 92 ? -10.542 -2.755 15.133 1.00 91.56 92 GLY A O 1
ATOM 700 N N . VAL A 1 93 ? -10.231 -0.799 14.069 1.00 95.25 93 VAL A N 1
ATOM 701 C CA . VAL A 1 93 ? -10.203 -1.358 12.711 1.00 95.25 93 VAL A CA 1
ATOM 702 C C . VAL A 1 93 ? -8.800 -1.898 12.423 1.00 95.25 93 VAL A C 1
ATOM 704 O O . VAL A 1 93 ? -7.801 -1.232 12.695 1.00 95.25 93 VAL A O 1
ATOM 707 N N . LYS A 1 94 ? -8.713 -3.099 11.845 1.00 97.00 94 LYS A N 1
ATOM 708 C CA . LYS A 1 94 ? -7.443 -3.696 11.411 1.00 97.00 94 LYS A CA 1
ATOM 709 C C . LYS A 1 94 ? -7.091 -3.151 10.029 1.00 97.00 94 LYS A C 1
ATOM 711 O O . LYS A 1 94 ? -7.795 -3.438 9.061 1.00 97.00 94 LYS A O 1
ATOM 716 N N . LEU A 1 95 ? -6.032 -2.353 9.927 1.00 97.25 95 LEU A N 1
ATOM 717 C CA . LEU A 1 95 ? -5.680 -1.662 8.684 1.00 97.25 95 LEU A CA 1
ATOM 718 C C . LEU A 1 95 ? -4.541 -2.350 7.936 1.00 97.25 95 LEU A C 1
ATOM 720 O O . LEU A 1 95 ? -3.476 -2.613 8.494 1.00 97.25 95 LEU A O 1
ATOM 724 N N . VAL A 1 96 ? -4.760 -2.551 6.639 1.00 98.00 96 VAL A N 1
ATOM 725 C CA . VAL A 1 96 ? -3.725 -2.912 5.672 1.00 98.00 96 VAL A CA 1
ATOM 726 C C . VAL A 1 96 ? -3.634 -1.799 4.639 1.00 98.00 96 VAL A C 1
ATOM 728 O O . VAL A 1 96 ? -4.566 -1.578 3.867 1.00 98.00 96 VAL A O 1
ATOM 731 N N . LEU A 1 97 ? -2.516 -1.088 4.625 1.00 97.62 97 LEU A N 1
ATOM 732 C CA . LEU A 1 97 ? -2.253 0.001 3.696 1.00 97.62 97 LEU A CA 1
ATOM 733 C C . LEU A 1 97 ? -1.447 -0.526 2.513 1.00 97.62 97 LEU A C 1
ATOM 735 O O . LEU A 1 97 ? -0.468 -1.243 2.701 1.00 97.62 97 LEU A O 1
ATOM 739 N N . VAL A 1 98 ? -1.840 -0.170 1.294 1.00 97.50 98 VAL A N 1
ATOM 740 C CA . VAL A 1 98 ? -1.116 -0.521 0.069 1.00 97.50 98 VAL A CA 1
ATOM 741 C C . VAL A 1 98 ? -0.702 0.753 -0.638 1.00 97.50 98 VAL A C 1
ATOM 743 O O . VAL A 1 98 ? -1.548 1.457 -1.184 1.00 97.50 98 VAL A O 1
ATOM 746 N N . CYS A 1 99 ? 0.594 1.046 -0.638 1.00 95.31 99 CYS A N 1
ATOM 747 C CA . CYS A 1 99 ? 1.123 2.291 -1.178 1.00 95.31 99 CYS A CA 1
ATOM 748 C C . CYS A 1 99 ? 1.751 2.087 -2.558 1.00 95.31 99 CYS A C 1
ATOM 750 O O . CYS A 1 99 ? 2.631 1.242 -2.753 1.00 95.31 99 CYS A O 1
ATOM 752 N N . GLY A 1 100 ? 1.302 2.893 -3.518 1.00 93.62 100 GLY A N 1
ATOM 753 C CA . GLY A 1 100 ? 1.950 3.059 -4.812 1.00 93.62 100 GLY A CA 1
ATOM 754 C C . GLY A 1 100 ? 3.076 4.093 -4.753 1.00 93.62 100 GLY A C 1
ATOM 755 O O . GLY A 1 100 ? 3.099 4.957 -3.886 1.00 93.62 100 GLY A O 1
ATOM 756 N N . CYS A 1 101 ? 4.005 4.020 -5.704 1.00 94.06 101 CYS A N 1
ATOM 757 C CA . CYS A 1 101 ? 5.097 4.992 -5.859 1.00 94.06 101 CYS A CA 1
ATOM 758 C C . CYS A 1 101 ? 5.280 5.441 -7.321 1.00 94.06 101 CYS A C 1
ATOM 760 O O . CYS A 1 101 ? 6.364 5.865 -7.722 1.00 94.06 101 CYS A O 1
ATOM 762 N N . ARG A 1 102 ? 4.243 5.277 -8.157 1.00 92.38 102 ARG A N 1
ATOM 763 C CA . ARG A 1 102 ? 4.330 5.444 -9.616 1.00 92.38 102 ARG A CA 1
ATOM 764 C C . ARG A 1 102 ? 4.813 6.844 -9.996 1.00 92.38 102 ARG A C 1
ATOM 766 O O . ARG A 1 102 ? 5.741 6.958 -10.794 1.00 92.38 102 ARG A O 1
ATOM 773 N N . GLU A 1 103 ? 4.223 7.873 -9.404 1.00 91.94 103 GLU A N 1
ATOM 774 C CA . GLU A 1 103 ? 4.505 9.280 -9.684 1.00 91.94 103 GLU A CA 1
ATOM 775 C C . GLU A 1 103 ? 5.890 9.702 -9.189 1.00 91.94 103 GLU A C 1
ATOM 777 O O . GLU A 1 103 ? 6.608 10.412 -9.900 1.00 91.94 103 GLU A O 1
ATOM 782 N N . GLN A 1 104 ? 6.311 9.208 -8.022 1.00 94.50 104 GLN A N 1
ATOM 783 C CA . GLN A 1 104 ? 7.651 9.453 -7.484 1.00 94.50 104 GLN A CA 1
ATOM 784 C C . GLN A 1 104 ? 8.719 8.820 -8.386 1.00 94.50 104 GLN A C 1
ATOM 786 O O . GLN A 1 104 ? 9.717 9.460 -8.726 1.00 94.50 104 GLN A O 1
ATOM 791 N N . VAL A 1 105 ? 8.479 7.592 -8.860 1.00 94.69 105 VAL A N 1
ATOM 792 C CA . VAL A 1 105 ? 9.354 6.912 -9.828 1.00 94.69 105 VAL A CA 1
ATOM 793 C C . VAL A 1 105 ? 9.415 7.674 -11.149 1.00 94.69 105 VAL A C 1
ATOM 795 O O . VAL A 1 105 ? 10.511 7.928 -11.644 1.00 94.69 105 VAL A O 1
ATOM 798 N N . ASP A 1 106 ? 8.276 8.086 -11.709 1.00 93.69 106 ASP A N 1
ATOM 799 C CA . ASP A 1 106 ? 8.244 8.847 -12.964 1.00 93.69 106 ASP A CA 1
ATOM 800 C C . ASP A 1 106 ? 8.988 10.172 -12.863 1.00 93.69 106 ASP A C 1
ATOM 802 O O . ASP A 1 106 ? 9.770 10.522 -13.750 1.00 93.69 106 ASP A O 1
ATOM 806 N N . THR A 1 107 ? 8.780 10.896 -11.769 1.00 94.12 107 THR A N 1
ATOM 807 C CA . THR A 1 107 ? 9.470 12.158 -11.511 1.00 94.12 107 THR A CA 1
ATOM 808 C C . THR A 1 107 ? 10.977 11.938 -11.445 1.00 94.12 107 THR A C 1
ATOM 810 O O . THR A 1 107 ? 11.736 12.669 -12.087 1.00 94.12 107 THR A O 1
ATOM 813 N N . ARG A 1 108 ? 11.429 10.889 -10.747 1.00 95.25 108 ARG A N 1
ATOM 814 C CA . ARG A 1 108 ? 12.856 10.597 -10.606 1.00 95.25 108 ARG A CA 1
ATOM 815 C C . ARG A 1 108 ? 13.505 10.133 -11.911 1.00 95.25 108 ARG A C 1
ATOM 817 O O . ARG A 1 108 ? 14.594 10.599 -12.234 1.00 95.25 108 ARG A O 1
ATOM 824 N N . LEU A 1 109 ? 12.831 9.289 -12.693 1.00 94.69 109 LEU A N 1
ATOM 825 C CA . LEU A 1 109 ? 13.318 8.853 -14.007 1.00 94.69 109 LEU A CA 1
ATOM 826 C C . LEU A 1 109 ? 13.475 10.034 -14.970 1.00 94.69 109 LEU A C 1
ATOM 828 O O . LEU A 1 109 ? 14.509 10.152 -15.625 1.00 94.69 109 LEU A O 1
ATOM 832 N N . ARG A 1 110 ? 12.501 10.956 -15.000 1.00 94.75 110 ARG A N 1
ATOM 833 C CA . ARG A 1 110 ? 12.589 12.184 -15.810 1.00 94.75 110 ARG A CA 1
ATOM 834 C C . ARG A 1 110 ? 13.765 13.064 -15.391 1.00 94.75 110 ARG A C 1
ATOM 836 O O . ARG A 1 110 ? 14.478 13.560 -16.257 1.00 94.75 110 ARG A O 1
ATOM 843 N N . GLN A 1 111 ? 14.006 13.225 -14.087 1.00 94.69 111 GLN A N 1
ATOM 844 C CA . GLN A 1 111 ? 15.165 13.974 -13.575 1.00 94.69 111 GLN A CA 1
ATOM 845 C C . GLN A 1 111 ? 16.506 13.348 -13.980 1.00 94.69 111 GLN A C 1
ATOM 847 O O . GLN A 1 111 ? 17.480 14.065 -14.183 1.00 94.69 111 GLN A O 1
ATOM 852 N N . MET A 1 112 ? 16.560 12.021 -14.102 1.00 94.31 112 MET A N 1
ATOM 853 C CA . MET A 1 112 ? 17.740 11.282 -14.564 1.00 94.31 112 MET A CA 1
ATOM 854 C C . MET A 1 112 ? 17.834 11.185 -16.096 1.00 94.31 112 MET A C 1
ATOM 856 O O . MET A 1 112 ? 18.733 10.518 -16.600 1.00 94.31 112 MET A O 1
ATOM 860 N N . ALA A 1 113 ? 16.911 11.815 -16.837 1.00 93.69 113 ALA A N 1
ATOM 861 C CA . ALA A 1 113 ? 16.771 11.682 -18.288 1.00 93.69 113 ALA A CA 1
ATOM 862 C C . ALA A 1 113 ? 16.654 10.216 -18.769 1.00 93.69 113 ALA A C 1
ATOM 864 O O . ALA A 1 113 ? 17.056 9.877 -19.882 1.00 93.69 113 ALA A O 1
ATOM 865 N N . MET A 1 114 ? 16.087 9.343 -17.931 1.00 91.81 114 MET A N 1
ATOM 866 C CA . MET A 1 114 ? 15.824 7.943 -18.258 1.00 91.81 114 MET A CA 1
ATOM 867 C C . MET A 1 114 ? 14.449 7.785 -18.923 1.00 91.81 114 MET A C 1
ATOM 869 O O . MET A 1 114 ? 13.499 8.486 -18.558 1.00 91.81 114 MET A O 1
ATOM 873 N N . PRO A 1 115 ? 14.299 6.854 -19.883 1.00 87.88 115 PRO A N 1
ATOM 874 C CA . PRO A 1 115 ? 13.034 6.650 -20.571 1.00 87.88 115 PRO A CA 1
ATOM 875 C C . PRO A 1 115 ? 11.982 6.051 -19.633 1.00 87.88 115 PRO A C 1
ATOM 877 O O . PRO A 1 115 ? 12.214 5.055 -18.951 1.00 87.88 115 PRO A O 1
ATOM 880 N N . VAL A 1 116 ? 10.787 6.635 -19.653 1.00 89.44 116 VAL A N 1
ATOM 881 C CA . VAL A 1 116 ? 9.608 6.105 -18.968 1.00 89.44 116 VAL A CA 1
ATOM 882 C C . VAL A 1 116 ? 8.785 5.315 -19.982 1.00 89.44 116 VAL A C 1
ATOM 884 O O . VAL A 1 116 ? 8.204 5.898 -20.896 1.00 89.44 116 VAL A O 1
ATOM 887 N N . GLN A 1 117 ? 8.751 3.990 -19.840 1.00 87.75 117 GLN A N 1
ATOM 888 C CA . GLN A 1 117 ? 8.083 3.095 -20.787 1.00 87.75 117 GLN A CA 1
ATOM 889 C C . GLN A 1 117 ? 6.900 2.372 -20.141 1.00 87.75 117 GLN A C 1
ATOM 891 O O . GLN A 1 117 ? 7.028 1.740 -19.089 1.00 87.75 117 GLN A O 1
ATOM 896 N N . PHE A 1 118 ? 5.753 2.430 -20.815 1.00 87.38 118 PHE A N 1
ATOM 897 C CA . PHE A 1 118 ? 4.527 1.745 -20.423 1.00 87.38 118 PHE A CA 1
ATOM 898 C C . PHE A 1 118 ? 3.960 0.955 -21.597 1.00 87.38 118 PHE A C 1
ATOM 900 O O . PHE A 1 118 ? 4.028 1.390 -22.745 1.00 87.38 118 PHE A O 1
ATOM 907 N N . VAL A 1 119 ? 3.364 -0.191 -21.283 1.00 83.19 119 VAL A N 1
ATOM 908 C CA . VAL A 1 119 ? 2.558 -0.985 -22.209 1.00 83.19 119 VAL A CA 1
ATOM 909 C C . VAL A 1 119 ? 1.202 -1.194 -21.547 1.00 83.19 119 VAL A C 1
ATOM 911 O O . VAL A 1 119 ? 1.093 -1.880 -20.527 1.00 83.19 119 VAL A O 1
ATOM 914 N N . GLY A 1 120 ? 0.175 -0.541 -22.094 1.00 82.81 120 GLY A N 1
ATOM 915 C CA . GLY A 1 120 ? -1.096 -0.367 -21.391 1.00 82.81 120 GLY A CA 1
ATOM 916 C C . GLY A 1 120 ? -0.877 0.392 -20.079 1.00 82.81 120 GLY A C 1
ATOM 917 O O . GLY A 1 120 ? -0.252 1.450 -20.064 1.00 82.81 120 GLY A O 1
ATOM 918 N N . GLU A 1 121 ? -1.334 -0.180 -18.967 1.00 82.25 121 GLU A N 1
ATOM 919 C CA . GLU A 1 121 ? -1.162 0.398 -17.624 1.00 82.25 121 GLU A CA 1
ATOM 920 C C . GLU A 1 121 ? 0.106 -0.084 -16.907 1.00 82.25 121 GLU A C 1
ATOM 922 O O . GLU A 1 121 ? 0.455 0.416 -15.839 1.00 82.25 121 GLU A O 1
ATOM 927 N N . THR A 1 122 ? 0.817 -1.053 -17.488 1.00 84.94 122 THR A N 1
ATOM 928 C CA . THR A 1 122 ? 1.951 -1.712 -16.837 1.00 84.94 122 THR A CA 1
ATOM 929 C C . THR A 1 122 ? 3.274 -1.091 -17.282 1.00 84.94 122 THR A C 1
ATOM 931 O O . THR A 1 122 ? 3.559 -0.979 -18.475 1.00 84.94 122 THR A O 1
ATOM 934 N N . ARG A 1 123 ? 4.110 -0.698 -16.314 1.00 88.88 123 ARG A N 1
ATOM 935 C CA . ARG A 1 123 ? 5.465 -0.187 -16.569 1.00 88.88 123 ARG A CA 1
ATOM 936 C C . ARG A 1 123 ? 6.386 -1.320 -17.017 1.00 88.88 123 ARG A C 1
ATOM 938 O O . ARG A 1 123 ? 6.370 -2.392 -16.410 1.00 88.88 123 ARG A O 1
ATOM 945 N N . ILE A 1 124 ? 7.240 -1.066 -18.004 1.00 89.69 124 ILE A N 1
ATOM 946 C CA . ILE A 1 124 ? 8.399 -1.926 -18.279 1.00 89.69 124 ILE A CA 1
ATOM 947 C C . ILE A 1 124 ? 9.514 -1.527 -17.310 1.00 89.69 124 ILE A C 1
ATOM 949 O O . ILE A 1 124 ? 9.928 -0.368 -17.285 1.00 89.69 124 ILE A O 1
ATOM 953 N N . THR A 1 125 ? 9.981 -2.467 -16.489 1.00 90.81 125 THR A N 1
ATOM 954 C CA . THR A 1 125 ? 10.986 -2.186 -15.456 1.00 90.81 125 THR A CA 1
ATOM 955 C C . THR A 1 125 ? 12.275 -2.933 -15.780 1.00 90.81 125 THR A C 1
ATOM 957 O O . THR A 1 125 ? 12.357 -4.132 -15.529 1.00 90.81 125 THR A O 1
ATOM 960 N N . ASN A 1 126 ? 13.280 -2.231 -16.307 1.00 91.69 126 ASN A N 1
ATOM 961 C CA . ASN A 1 126 ? 14.642 -2.763 -16.436 1.00 91.69 126 ASN A CA 1
ATOM 962 C C . ASN A 1 126 ? 15.419 -2.646 -15.109 1.00 91.69 126 ASN A C 1
ATOM 964 O O . ASN A 1 126 ? 14.905 -2.086 -14.140 1.00 91.69 126 ASN A O 1
ATOM 968 N N . GLU A 1 127 ? 16.648 -3.164 -15.037 1.00 91.81 127 GLU A N 1
ATOM 969 C CA . GLU A 1 127 ? 17.428 -3.171 -13.784 1.00 91.81 127 GLU A CA 1
ATOM 970 C C . GLU A 1 127 ? 17.723 -1.754 -13.249 1.00 91.81 127 GLU A C 1
ATOM 972 O O . GLU A 1 127 ? 17.568 -1.496 -12.052 1.00 91.81 127 GLU A O 1
ATOM 977 N N . ASP A 1 128 ? 18.052 -0.803 -14.129 1.00 92.88 128 ASP A N 1
ATOM 978 C CA . ASP A 1 128 ? 18.292 0.594 -13.742 1.00 92.88 128 ASP A CA 1
ATOM 979 C C . ASP A 1 128 ? 17.010 1.270 -13.232 1.00 92.88 128 ASP A C 1
ATOM 981 O O . ASP A 1 128 ? 17.016 1.963 -12.214 1.00 92.88 128 ASP A O 1
ATOM 985 N N . THR A 1 129 ? 15.874 1.018 -13.887 1.00 93.56 129 THR A N 1
ATOM 986 C CA . THR A 1 129 ? 14.566 1.498 -13.426 1.00 93.56 129 THR A CA 1
ATOM 987 C C . THR A 1 129 ? 14.192 0.842 -12.103 1.00 93.56 129 THR A C 1
ATOM 989 O O . THR A 1 129 ? 13.679 1.517 -11.215 1.00 93.56 129 THR A O 1
ATOM 992 N N . LEU A 1 130 ? 14.481 -0.450 -11.918 1.00 94.12 130 LEU A N 1
ATOM 993 C CA . LEU A 1 130 ? 14.218 -1.161 -10.669 1.00 94.12 130 LEU A CA 1
ATOM 994 C C . LEU A 1 130 ? 14.995 -0.541 -9.506 1.00 94.12 130 LEU A C 1
ATOM 996 O O . LEU A 1 130 ? 14.459 -0.451 -8.402 1.00 94.12 130 LEU A O 1
ATOM 1000 N N . ARG A 1 131 ? 16.233 -0.087 -9.731 1.00 95.38 131 ARG A N 1
ATOM 1001 C CA . ARG A 1 131 ? 16.982 0.672 -8.724 1.00 95.38 131 ARG A CA 1
ATOM 1002 C C . ARG A 1 131 ? 16.222 1.930 -8.303 1.00 95.38 131 ARG A C 1
ATOM 1004 O O . ARG A 1 131 ? 16.031 2.136 -7.108 1.00 95.38 131 ARG A O 1
ATOM 1011 N N . VAL A 1 132 ? 15.723 2.715 -9.258 1.00 95.62 132 VAL A N 1
ATOM 1012 C CA . VAL A 1 132 ?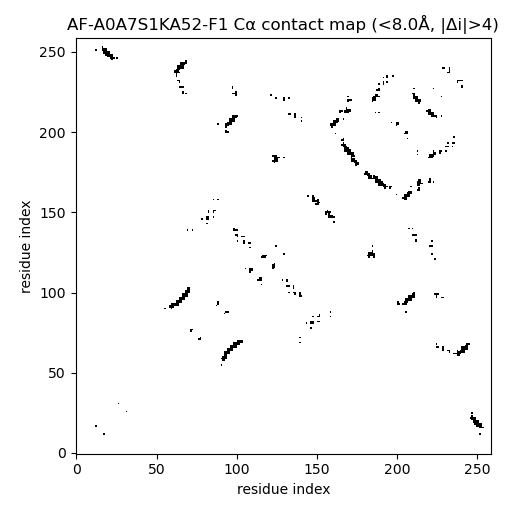 14.914 3.909 -8.961 1.00 95.62 132 VAL A CA 1
ATOM 1013 C C . VAL A 1 132 ? 13.625 3.535 -8.223 1.00 95.62 132 VAL A C 1
ATOM 1015 O O . VAL A 1 132 ? 13.262 4.191 -7.251 1.00 95.62 132 VAL A O 1
ATOM 1018 N N . VAL A 1 133 ? 12.959 2.443 -8.611 1.00 95.31 133 VAL A N 1
ATOM 1019 C CA . VAL A 1 133 ? 11.768 1.936 -7.907 1.00 95.31 133 VAL A CA 1
ATOM 1020 C C . VAL A 1 133 ? 12.094 1.547 -6.463 1.00 95.31 133 VAL A C 1
ATOM 1022 O O . VAL A 1 133 ? 11.311 1.860 -5.572 1.00 95.31 133 VAL A O 1
ATOM 1025 N N . LYS A 1 134 ? 13.246 0.918 -6.196 1.00 95.31 134 LYS A N 1
ATOM 1026 C CA . LYS A 1 134 ? 13.698 0.595 -4.830 1.00 95.31 134 LYS A CA 1
ATOM 1027 C C . LYS A 1 134 ? 13.920 1.862 -3.998 1.00 95.31 134 LYS A C 1
ATOM 1029 O O . LYS A 1 134 ? 13.464 1.923 -2.859 1.00 95.31 134 LYS A O 1
ATOM 1034 N N . GLU A 1 135 ? 14.571 2.871 -4.575 1.00 95.88 135 GLU A N 1
ATOM 1035 C CA . GLU A 1 135 ? 14.814 4.166 -3.924 1.00 95.88 135 GLU A CA 1
ATOM 1036 C C . GLU A 1 135 ? 13.493 4.876 -3.583 1.00 95.88 135 GLU A C 1
ATOM 1038 O O . GLU A 1 135 ? 13.262 5.250 -2.433 1.00 95.88 135 GLU A O 1
ATOM 1043 N N . GLN A 1 136 ? 12.590 5.006 -4.560 1.00 95.88 136 GLN A N 1
ATOM 1044 C CA . GLN A 1 136 ? 11.316 5.704 -4.369 1.00 95.88 136 GLN A CA 1
ATOM 1045 C C . GLN A 1 136 ? 10.322 4.899 -3.523 1.00 95.88 136 GLN A C 1
ATOM 1047 O O . GLN A 1 136 ? 9.583 5.478 -2.735 1.00 95.88 136 GLN A O 1
ATOM 1052 N N . GLY A 1 137 ? 10.322 3.568 -3.616 1.00 94.19 137 GLY A N 1
ATOM 1053 C CA . GLY A 1 137 ? 9.521 2.706 -2.744 1.00 94.19 137 GLY A CA 1
ATOM 1054 C C . GLY A 1 137 ? 9.926 2.835 -1.271 1.00 94.19 137 GLY A C 1
ATOM 1055 O O . GLY A 1 137 ? 9.059 2.893 -0.402 1.00 94.19 137 GLY A O 1
ATOM 1056 N N . GLY A 1 138 ? 11.230 2.952 -0.990 1.00 94.75 138 GLY A N 1
ATOM 1057 C CA . GLY A 1 138 ? 11.744 3.257 0.348 1.00 94.75 138 GLY A CA 1
ATOM 1058 C C . GLY A 1 138 ? 11.351 4.652 0.839 1.00 94.75 138 GLY A C 1
ATOM 1059 O O . GLY A 1 138 ? 10.931 4.796 1.986 1.00 94.75 138 GLY A O 1
ATOM 1060 N N . TYR A 1 139 ? 11.429 5.659 -0.035 1.00 95.25 139 TYR A N 1
ATOM 1061 C CA . TYR A 1 139 ? 10.960 7.017 0.257 1.00 95.25 139 TYR A CA 1
ATOM 1062 C C . TYR A 1 139 ? 9.473 7.040 0.647 1.00 95.25 139 TYR A C 1
ATOM 1064 O O . TYR A 1 139 ? 9.145 7.460 1.752 1.00 95.25 139 TYR A O 1
ATOM 1072 N N . VAL A 1 140 ? 8.592 6.488 -0.198 1.00 95.00 140 VAL A N 1
ATOM 1073 C CA . VAL A 1 140 ? 7.141 6.419 0.058 1.00 95.00 140 VAL A CA 1
ATOM 1074 C C . VAL A 1 140 ? 6.830 5.699 1.366 1.00 95.00 140 VAL A C 1
ATOM 1076 O O . VAL A 1 140 ? 6.030 6.181 2.166 1.00 95.00 140 VAL A O 1
ATOM 1079 N N . ARG A 1 141 ? 7.485 4.558 1.610 1.00 94.81 141 ARG A N 1
ATOM 1080 C CA . ARG A 1 141 ? 7.331 3.809 2.859 1.00 94.81 141 ARG A CA 1
ATOM 1081 C C . ARG A 1 141 ? 7.675 4.670 4.076 1.00 94.81 141 ARG A C 1
ATOM 1083 O O . ARG A 1 141 ? 6.914 4.693 5.036 1.00 94.81 141 ARG A O 1
ATOM 1090 N N . THR A 1 142 ? 8.810 5.364 4.017 1.00 94.94 142 THR A N 1
ATOM 1091 C CA . THR A 1 142 ? 9.327 6.169 5.131 1.00 94.94 142 THR A CA 1
ATOM 1092 C C . THR A 1 142 ? 8.416 7.362 5.417 1.00 94.94 142 THR A C 1
ATOM 1094 O O . THR A 1 142 ? 8.159 7.665 6.578 1.00 94.94 142 THR A O 1
ATOM 1097 N N . GLU A 1 143 ? 7.879 8.009 4.379 1.00 94.06 143 GLU A N 1
ATOM 1098 C CA . GLU A 1 143 ? 6.903 9.094 4.530 1.00 94.06 143 GLU A CA 1
ATOM 1099 C C . GLU A 1 143 ? 5.633 8.604 5.233 1.00 94.06 143 GLU A C 1
ATOM 1101 O O . GLU A 1 143 ? 5.237 9.172 6.249 1.00 94.06 143 GLU A O 1
ATOM 1106 N N . VAL A 1 144 ? 5.031 7.508 4.760 1.00 93.44 144 VAL A N 1
ATOM 1107 C CA . VAL A 1 144 ? 3.814 6.934 5.366 1.00 93.44 144 VAL A CA 1
ATOM 1108 C C . VAL A 1 144 ? 4.053 6.540 6.826 1.00 93.44 144 VAL A C 1
ATOM 1110 O O . VAL A 1 144 ? 3.266 6.909 7.698 1.00 93.44 144 VAL A O 1
ATOM 1113 N N . GLU A 1 145 ? 5.157 5.844 7.116 1.00 93.62 145 GLU A N 1
ATOM 1114 C CA . GLU A 1 145 ? 5.543 5.486 8.487 1.00 93.62 145 GLU A CA 1
ATOM 1115 C C . GLU A 1 145 ? 5.750 6.741 9.358 1.00 93.62 145 GLU A C 1
ATOM 1117 O O . GLU A 1 145 ? 5.297 6.770 10.501 1.00 93.62 145 GLU A O 1
ATOM 1122 N N . SER A 1 146 ? 6.355 7.809 8.819 1.00 92.06 146 SER A N 1
ATOM 1123 C CA . SER A 1 146 ? 6.541 9.080 9.535 1.00 92.06 146 SER A CA 1
ATOM 1124 C C . SER A 1 146 ? 5.213 9.724 9.924 1.00 92.06 146 SER A C 1
ATOM 1126 O O . SER A 1 146 ? 5.074 10.181 11.059 1.00 92.06 146 SER A O 1
ATOM 1128 N N . TYR A 1 147 ? 4.231 9.764 9.020 1.00 91.12 147 TYR A N 1
ATOM 1129 C CA . TYR A 1 147 ? 2.922 10.344 9.328 1.00 91.12 147 TYR A CA 1
ATOM 1130 C C . TYR A 1 147 ? 2.156 9.525 10.369 1.00 91.12 147 TYR A C 1
ATOM 1132 O O . TYR A 1 147 ? 1.609 10.103 11.304 1.00 91.12 147 TYR A O 1
ATOM 1140 N N . LEU A 1 148 ? 2.175 8.194 10.265 1.00 89.56 148 LEU A N 1
ATOM 1141 C CA . LEU A 1 148 ? 1.526 7.312 11.242 1.00 89.56 148 LEU A CA 1
ATOM 1142 C C . LEU A 1 148 ? 2.200 7.372 12.625 1.00 89.56 148 LEU A C 1
ATOM 1144 O O . LEU A 1 148 ? 1.527 7.310 13.656 1.00 89.56 148 LEU A O 1
ATOM 1148 N N . ALA A 1 149 ? 3.519 7.571 12.669 1.00 87.06 149 ALA A N 1
ATOM 1149 C CA . ALA A 1 149 ? 4.268 7.720 13.914 1.00 87.06 149 ALA A CA 1
ATOM 1150 C C . ALA A 1 149 ? 3.977 9.037 14.654 1.00 87.06 149 ALA A C 1
ATOM 1152 O O . ALA A 1 149 ? 4.094 9.081 15.879 1.00 87.06 149 ALA A O 1
ATOM 1153 N N . ARG A 1 150 ? 3.581 10.110 13.949 1.00 81.69 150 ARG A N 1
ATOM 1154 C CA . ARG A 1 150 ? 3.203 11.393 14.583 1.00 81.69 150 ARG A CA 1
ATOM 1155 C C . ARG A 1 150 ? 1.957 11.257 15.465 1.00 81.69 150 ARG A C 1
ATOM 1157 O O . ARG A 1 150 ? 1.803 12.033 16.407 1.00 81.69 150 ARG A O 1
ATOM 1164 N N . GLY A 1 151 ? 1.126 10.247 15.202 1.00 67.50 151 GLY A N 1
ATOM 1165 C CA . GLY A 1 151 ? -0.108 9.981 15.930 1.00 67.50 151 GLY A CA 1
ATOM 1166 C C . GLY A 1 151 ? -1.182 11.046 15.694 1.00 67.50 151 GLY A C 1
ATOM 1167 O O . GLY A 1 151 ? -0.978 12.045 15.008 1.00 67.50 151 GLY A O 1
ATOM 1168 N N . VAL A 1 152 ? -2.356 10.833 16.288 1.00 70.31 152 VAL A N 1
ATOM 1169 C CA . VAL A 1 152 ? -3.447 11.820 16.277 1.00 70.31 152 VAL A CA 1
ATOM 1170 C C . VAL A 1 152 ? -3.223 12.790 17.433 1.00 70.31 152 VAL A C 1
ATOM 1172 O O . VAL A 1 152 ? -3.046 12.337 18.568 1.00 70.31 152 VAL A O 1
ATOM 1175 N N . GLY A 1 153 ? -3.284 14.102 17.167 1.00 55.69 153 GLY A N 1
ATOM 1176 C CA . GLY A 1 153 ? -2.914 15.214 18.066 1.00 55.69 153 GLY A CA 1
ATOM 1177 C C . GLY A 1 153 ? -3.576 15.293 19.454 1.00 55.69 153 GLY A C 1
ATOM 1178 O O . GLY A 1 153 ? -3.373 16.269 20.168 1.00 55.69 153 GLY A O 1
ATOM 1179 N N . LEU A 1 154 ? -4.344 14.283 19.866 1.00 50.06 154 LEU A N 1
ATOM 1180 C CA . LEU A 1 154 ? -4.966 14.169 21.187 1.00 50.06 154 LEU A CA 1
ATOM 1181 C C . LEU A 1 154 ? -4.484 12.961 22.009 1.00 50.06 154 LEU A C 1
ATOM 1183 O O . LEU A 1 154 ? -4.738 12.928 23.209 1.00 50.06 154 LEU A O 1
ATOM 1187 N N . THR A 1 155 ? -3.817 11.964 21.412 1.00 52.72 155 THR A N 1
ATOM 1188 C CA . THR A 1 155 ? -3.567 10.677 22.097 1.00 52.72 155 THR A CA 1
ATOM 1189 C C . THR A 1 155 ? -2.099 10.283 22.248 1.00 52.72 155 THR A C 1
ATOM 1191 O O . THR A 1 155 ? -1.843 9.287 22.922 1.00 52.72 155 THR A O 1
ATOM 1194 N N . ASN A 1 156 ? -1.133 11.007 21.652 1.00 57.44 156 ASN A N 1
ATOM 1195 C CA . ASN A 1 156 ? 0.293 10.609 21.586 1.00 57.44 156 ASN A CA 1
ATOM 1196 C C . ASN A 1 156 ? 0.503 9.121 21.217 1.00 57.44 156 ASN A C 1
ATOM 1198 O O . ASN A 1 156 ? 1.551 8.538 21.495 1.00 57.44 156 ASN A O 1
ATOM 1202 N N . SER A 1 157 ? -0.513 8.484 20.629 1.00 66.38 157 SER A N 1
ATOM 1203 C CA . SER A 1 157 ? -0.528 7.058 20.356 1.00 66.38 157 SER A CA 1
ATOM 1204 C C . SER A 1 157 ? 0.146 6.874 19.016 1.00 66.38 157 SER A C 1
ATOM 1206 O O . SER A 1 157 ? -0.445 7.137 17.971 1.00 66.38 157 SER A O 1
ATOM 1208 N N . GLN A 1 158 ? 1.420 6.503 19.076 1.00 79.50 158 GLN A N 1
ATOM 1209 C CA . GLN A 1 158 ? 2.181 6.133 17.895 1.00 79.50 158 GLN A CA 1
ATOM 1210 C C . GLN A 1 158 ? 1.529 4.886 17.312 1.00 79.50 158 GLN A C 1
ATOM 1212 O O . GLN A 1 158 ? 1.379 3.886 18.017 1.00 79.50 158 GLN A O 1
ATOM 1217 N N . VAL A 1 159 ? 1.111 4.957 16.052 1.00 86.62 159 VAL A N 1
ATOM 1218 C CA . VAL A 1 159 ? 0.535 3.806 15.362 1.00 86.62 159 VAL A CA 1
ATOM 1219 C C . VAL A 1 159 ? 1.693 2.882 14.983 1.00 86.62 159 VAL A C 1
ATOM 1221 O O . VAL A 1 159 ? 2.538 3.288 14.181 1.00 86.62 159 VAL A O 1
ATOM 1224 N N . PRO A 1 160 ? 1.795 1.667 15.551 1.00 91.38 160 PRO A N 1
ATOM 1225 C CA . PRO A 1 160 ? 2.865 0.757 15.185 1.00 91.38 160 PRO A CA 1
ATOM 1226 C C . PRO A 1 160 ? 2.627 0.252 13.761 1.00 91.38 160 PRO A C 1
ATOM 1228 O O . PRO A 1 160 ? 1.521 -0.169 13.416 1.00 91.38 160 PRO A O 1
ATOM 1231 N N . VAL A 1 161 ? 3.665 0.313 12.927 1.00 93.50 161 VAL A N 1
ATOM 1232 C CA . VAL A 1 161 ? 3.597 -0.083 11.517 1.00 93.50 161 VAL A CA 1
ATOM 1233 C C . VAL A 1 161 ? 4.503 -1.280 11.276 1.00 93.50 161 VAL A C 1
ATOM 1235 O O . VAL A 1 161 ? 5.701 -1.240 11.557 1.00 93.50 161 VAL A O 1
ATOM 1238 N N . ALA A 1 162 ? 3.936 -2.331 10.695 1.00 94.62 162 ALA A N 1
ATOM 1239 C CA . ALA A 1 162 ? 4.662 -3.498 10.235 1.00 94.62 162 ALA A CA 1
ATOM 1240 C C . ALA A 1 162 ? 4.830 -3.432 8.714 1.00 94.62 162 ALA A C 1
ATOM 1242 O O . ALA A 1 162 ? 3.854 -3.360 7.969 1.00 94.62 162 ALA A O 1
ATOM 1243 N N . SER A 1 163 ? 6.069 -3.516 8.234 1.00 91.56 163 SER A N 1
ATOM 1244 C CA . SER A 1 163 ? 6.384 -3.681 6.811 1.00 91.56 163 SER A CA 1
ATOM 1245 C C . SER A 1 163 ? 7.438 -4.771 6.648 1.00 91.56 163 SER A C 1
ATOM 1247 O O . SER A 1 163 ? 8.498 -4.728 7.273 1.00 91.56 163 SER A O 1
ATOM 1249 N N . SER A 1 164 ? 7.158 -5.747 5.787 1.00 90.00 164 SER A N 1
ATOM 1250 C CA . SER A 1 164 ? 8.002 -6.923 5.591 1.00 90.00 164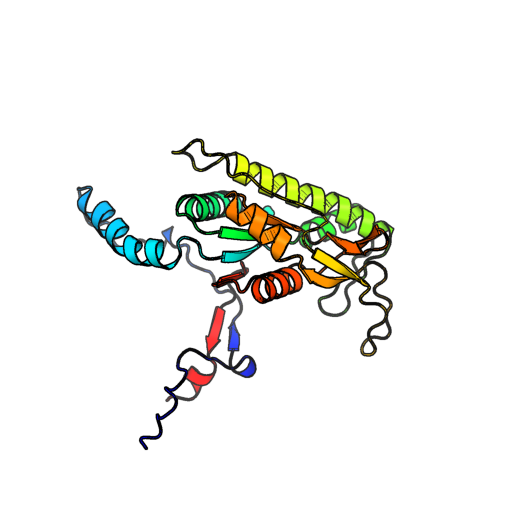 SER A CA 1
ATOM 1251 C C . SER A 1 164 ? 7.967 -7.411 4.149 1.00 90.00 164 SER A C 1
ATOM 1253 O O . SER A 1 164 ? 6.929 -7.395 3.488 1.00 90.00 164 SER A O 1
ATOM 1255 N N . ASN A 1 165 ? 9.101 -7.936 3.686 1.00 86.75 165 ASN A N 1
ATOM 1256 C CA . ASN A 1 165 ? 9.205 -8.630 2.403 1.00 86.75 165 ASN A CA 1
ATOM 1257 C C . ASN A 1 165 ? 8.446 -9.970 2.380 1.00 86.75 165 ASN A C 1
ATOM 1259 O O . ASN A 1 165 ? 8.243 -10.539 1.312 1.00 86.75 165 ASN A O 1
ATOM 1263 N N . ARG A 1 166 ? 8.043 -10.487 3.548 1.00 87.19 166 ARG A N 1
ATOM 1264 C CA . ARG A 1 166 ? 7.331 -11.762 3.681 1.00 87.19 166 ARG A CA 1
ATOM 1265 C C . ARG A 1 166 ? 5.833 -11.652 3.397 1.00 87.19 166 ARG A C 1
ATOM 1267 O O . ARG A 1 166 ? 5.207 -12.664 3.098 1.00 87.19 166 ARG A O 1
ATOM 1274 N N . PHE A 1 167 ? 5.251 -10.456 3.478 1.00 93.31 167 PHE A N 1
ATOM 1275 C CA . PHE A 1 167 ? 3.798 -10.284 3.385 1.00 93.31 167 PHE A CA 1
ATOM 1276 C C . PHE A 1 167 ? 3.214 -10.720 2.048 1.00 93.31 167 PHE A C 1
ATOM 1278 O O . PHE A 1 167 ? 2.073 -11.180 1.993 1.00 93.31 167 PHE A O 1
ATOM 1285 N N . TYR A 1 168 ? 3.995 -10.643 0.975 1.00 95.12 168 TYR A N 1
ATOM 1286 C CA . TYR A 1 168 ? 3.614 -11.248 -0.285 1.00 95.12 168 TYR A CA 1
ATOM 1287 C C . TYR A 1 168 ? 4.819 -11.636 -1.130 1.00 95.12 168 TYR A C 1
ATOM 1289 O O . TYR A 1 168 ? 5.920 -11.112 -0.985 1.00 95.12 168 TYR A O 1
ATOM 1297 N N . THR A 1 169 ? 4.573 -12.553 -2.058 1.00 94.38 169 THR A N 1
ATOM 1298 C CA . THR A 1 169 ? 5.538 -12.953 -3.079 1.00 94.38 169 THR A CA 1
ATOM 1299 C C . THR A 1 169 ? 5.075 -12.494 -4.450 1.00 94.38 169 THR A C 1
ATOM 1301 O O . THR A 1 169 ? 3.876 -12.507 -4.753 1.00 94.38 169 THR A O 1
ATOM 1304 N N . ALA A 1 170 ? 6.029 -12.117 -5.291 1.00 93.25 170 ALA A N 1
ATOM 1305 C CA . ALA A 1 170 ? 5.796 -11.739 -6.675 1.00 93.25 170 ALA A CA 1
ATOM 1306 C C . ALA A 1 170 ? 6.535 -12.683 -7.624 1.00 93.25 170 ALA A C 1
ATOM 1308 O O . ALA A 1 170 ? 7.607 -13.199 -7.313 1.00 93.25 170 ALA A O 1
ATOM 1309 N N . ASN A 1 171 ? 5.939 -12.891 -8.793 1.00 91.12 171 ASN A N 1
ATOM 1310 C CA . ASN A 1 171 ? 6.556 -13.582 -9.917 1.00 91.12 171 ASN A CA 1
ATOM 1311 C C . ASN A 1 171 ? 6.675 -12.611 -11.097 1.00 91.12 171 ASN A C 1
ATOM 1313 O O . ASN A 1 171 ? 5.839 -11.711 -11.210 1.00 91.12 171 ASN A O 1
ATOM 1317 N N . PRO A 1 172 ? 7.648 -12.800 -12.002 1.00 89.38 172 PRO A N 1
ATOM 1318 C CA . PRO A 1 172 ? 7.740 -11.988 -13.209 1.00 89.38 172 PRO A CA 1
ATOM 1319 C C . PRO A 1 172 ? 6.459 -12.106 -14.039 1.00 89.38 172 PRO A C 1
ATOM 1321 O O . PRO A 1 172 ? 5.895 -13.194 -14.176 1.00 89.38 172 PRO A O 1
ATOM 1324 N N . VAL A 1 173 ? 6.025 -10.992 -14.632 1.00 84.56 173 VAL A N 1
ATOM 1325 C CA . VAL A 1 173 ? 4.960 -11.005 -15.652 1.00 84.56 173 VAL A CA 1
ATOM 1326 C C . VAL A 1 173 ? 5.418 -11.796 -16.885 1.00 84.56 173 VAL A C 1
ATOM 1328 O O . VAL A 1 173 ? 4.614 -12.464 -17.536 1.00 84.56 173 VAL A O 1
ATOM 1331 N N . GLY A 1 174 ? 6.723 -11.767 -17.171 1.00 80.44 174 GLY A N 1
ATOM 1332 C CA . GLY A 1 174 ? 7.325 -12.426 -18.323 1.00 80.44 174 GLY A CA 1
ATOM 1333 C C . GLY A 1 174 ? 6.968 -11.718 -19.628 1.00 80.44 174 GLY A C 1
ATOM 1334 O O . GLY A 1 174 ? 6.897 -10.490 -19.682 1.00 80.44 174 GLY A O 1
ATOM 1335 N N . ILE A 1 175 ? 6.749 -12.510 -20.679 1.00 77.75 175 ILE A N 1
ATOM 1336 C CA . ILE A 1 175 ? 6.312 -12.035 -21.994 1.00 77.75 175 ILE A CA 1
ATOM 1337 C C . ILE A 1 175 ? 4.834 -12.414 -22.143 1.00 77.75 175 ILE A C 1
ATOM 1339 O O . ILE A 1 175 ? 4.527 -13.555 -22.507 1.00 77.75 175 ILE A O 1
ATOM 1343 N N . PRO A 1 176 ? 3.889 -11.516 -21.816 1.00 71.88 176 PRO A N 1
ATOM 1344 C CA . PRO A 1 176 ? 2.484 -11.821 -21.982 1.00 71.88 176 PRO A CA 1
ATOM 1345 C C . PRO A 1 176 ? 2.176 -12.010 -23.467 1.00 71.88 176 PRO A C 1
ATOM 1347 O O . PRO A 1 176 ? 2.565 -11.208 -24.320 1.00 71.88 176 PRO A O 1
ATOM 1350 N N . ARG A 1 177 ? 1.434 -13.084 -23.756 1.00 61.59 177 ARG A N 1
ATOM 1351 C CA . ARG A 1 177 ? 1.104 -13.557 -25.111 1.00 61.59 177 ARG A CA 1
ATOM 1352 C C . ARG A 1 177 ? 0.420 -12.489 -25.979 1.00 61.59 177 ARG A C 1
ATOM 1354 O O . ARG A 1 177 ? 0.499 -12.562 -27.196 1.00 61.59 177 ARG A O 1
ATOM 1361 N N . ASN A 1 178 ? -0.208 -11.502 -25.340 1.00 65.38 178 ASN A N 1
ATOM 1362 C CA . ASN A 1 178 ? -0.981 -10.444 -25.986 1.00 65.38 178 ASN A CA 1
ATOM 1363 C C . ASN A 1 178 ? -0.110 -9.299 -26.525 1.00 65.38 178 ASN A C 1
ATOM 1365 O O . ASN A 1 178 ? -0.485 -8.679 -27.511 1.00 65.38 178 ASN A O 1
ATOM 1369 N N . TRP A 1 179 ? 1.031 -9.012 -25.888 1.00 65.81 179 TRP A N 1
ATOM 1370 C CA . TRP A 1 179 ? 1.893 -7.883 -26.271 1.00 65.81 179 TRP A CA 1
ATOM 1371 C C . TRP A 1 179 ? 3.217 -8.319 -26.890 1.00 65.81 179 TRP A C 1
ATOM 1373 O O . TRP A 1 179 ? 3.800 -7.557 -27.649 1.00 65.81 179 TRP A O 1
ATOM 1383 N N . GLY A 1 180 ? 3.717 -9.518 -26.568 1.00 69.81 180 GLY A N 1
ATOM 1384 C CA . GLY A 1 180 ? 5.008 -9.992 -27.081 1.00 69.81 180 GLY A CA 1
ATOM 1385 C C . GLY A 1 180 ? 6.226 -9.202 -26.574 1.00 69.81 180 GLY A C 1
ATOM 1386 O O . GLY A 1 180 ? 7.332 -9.428 -27.052 1.00 69.81 180 GLY A O 1
ATOM 1387 N N . ILE A 1 181 ? 6.042 -8.299 -25.603 1.00 76.25 181 ILE A N 1
ATOM 1388 C CA . ILE A 1 181 ? 7.094 -7.457 -25.014 1.00 76.25 181 ILE A CA 1
ATOM 1389 C C . ILE A 1 181 ? 7.553 -8.069 -23.687 1.00 76.25 181 ILE A C 1
ATOM 1391 O O . ILE A 1 181 ? 6.734 -8.556 -22.907 1.00 76.25 181 ILE A O 1
ATOM 1395 N N . ASN A 1 182 ? 8.861 -8.044 -23.422 1.00 79.88 182 ASN A N 1
ATOM 1396 C CA . ASN A 1 182 ? 9.422 -8.480 -22.148 1.00 79.88 182 ASN A CA 1
ATOM 1397 C C . ASN A 1 182 ? 9.289 -7.365 -21.103 1.00 79.88 182 ASN A C 1
ATOM 1399 O O . ASN A 1 182 ? 9.847 -6.286 -21.270 1.00 79.88 182 ASN A O 1
ATOM 1403 N N . PHE A 1 183 ? 8.566 -7.641 -20.020 1.00 80.31 183 PHE A N 1
ATOM 1404 C CA . PHE A 1 183 ? 8.391 -6.699 -18.913 1.00 80.31 183 PHE A CA 1
ATOM 1405 C C . PHE A 1 183 ? 9.520 -6.765 -17.866 1.00 80.31 183 PHE A C 1
ATOM 1407 O O . PHE A 1 183 ? 9.466 -6.054 -16.862 1.00 80.31 183 PHE A O 1
ATOM 1414 N N . GLU A 1 184 ? 10.539 -7.598 -18.102 1.00 86.75 184 GLU A N 1
ATOM 1415 C CA . GLU A 1 184 ? 11.769 -7.719 -17.313 1.00 86.75 184 GLU A CA 1
ATOM 1416 C C . GLU A 1 184 ? 11.512 -7.893 -15.803 1.00 86.75 184 GLU A C 1
ATOM 1418 O O . GLU A 1 184 ? 11.062 -8.956 -15.368 1.00 86.75 184 GLU A O 1
ATOM 1423 N N . LYS A 1 185 ? 11.797 -6.866 -14.991 1.00 90.06 185 LYS A N 1
ATOM 1424 C CA . LYS A 1 185 ? 11.642 -6.862 -13.528 1.00 90.06 185 LYS A CA 1
ATOM 1425 C C . LYS A 1 185 ? 10.269 -6.370 -13.066 1.00 90.06 185 LYS A C 1
ATOM 1427 O O . LYS A 1 185 ? 10.075 -6.095 -11.882 1.00 90.06 185 LYS A O 1
ATOM 1432 N N . THR A 1 186 ? 9.286 -6.281 -13.952 1.00 90.81 186 THR A N 1
ATOM 1433 C CA . THR A 1 186 ? 7.896 -6.074 -13.544 1.00 90.81 186 THR A CA 1
ATOM 1434 C C . THR A 1 186 ? 7.264 -7.399 -13.129 1.00 90.81 186 THR A C 1
ATOM 1436 O O . THR A 1 186 ? 7.338 -8.413 -13.831 1.00 90.81 186 THR A O 1
ATOM 1439 N N . GLY A 1 187 ? 6.632 -7.388 -11.960 1.00 90.06 187 GLY A N 1
ATOM 1440 C CA . GLY A 1 187 ? 6.055 -8.558 -11.322 1.00 90.06 187 GLY A CA 1
ATOM 1441 C C . GLY A 1 187 ? 4.545 -8.478 -11.167 1.00 90.06 187 GLY A C 1
ATOM 1442 O O . GLY A 1 187 ? 3.936 -7.409 -11.156 1.00 90.06 187 GLY A O 1
ATOM 1443 N N . LYS A 1 188 ? 3.949 -9.654 -11.002 1.00 91.88 188 LYS A N 1
ATOM 1444 C CA . LYS A 1 188 ? 2.570 -9.845 -10.572 1.00 91.88 188 LYS A CA 1
ATOM 1445 C C . LYS A 1 188 ? 2.560 -10.534 -9.214 1.00 91.88 188 LYS A C 1
ATOM 1447 O O . LYS A 1 188 ? 3.405 -11.390 -8.937 1.00 91.88 188 LYS A O 1
ATOM 1452 N N . VAL A 1 189 ? 1.578 -10.193 -8.384 1.00 94.25 189 VAL A N 1
ATOM 1453 C CA . VAL A 1 189 ? 1.353 -10.868 -7.102 1.00 94.25 189 VAL A CA 1
ATOM 1454 C C . VAL A 1 189 ? 1.116 -12.357 -7.344 1.00 94.25 189 VAL A C 1
ATOM 1456 O O . VAL A 1 189 ? 0.232 -12.743 -8.108 1.00 94.25 189 VAL A O 1
ATOM 1459 N N . ARG A 1 190 ? 1.921 -13.192 -6.686 1.00 93.19 190 ARG A N 1
ATOM 1460 C CA . ARG A 1 190 ? 1.799 -14.651 -6.718 1.00 93.19 190 ARG A CA 1
ATOM 1461 C C . ARG A 1 190 ? 0.962 -15.152 -5.550 1.00 93.19 190 ARG A C 1
ATOM 1463 O O . ARG A 1 190 ? 0.064 -15.964 -5.745 1.00 93.19 190 ARG A O 1
ATOM 1470 N N . LYS A 1 191 ? 1.313 -14.726 -4.336 1.00 93.62 191 LYS A N 1
ATOM 1471 C CA . LYS A 1 191 ? 0.690 -15.184 -3.091 1.00 93.62 191 LYS A CA 1
ATOM 1472 C C . LYS A 1 191 ? 0.854 -14.129 -2.005 1.00 93.62 191 LYS A C 1
ATOM 1474 O O . LYS A 1 191 ? 1.959 -13.617 -1.838 1.00 93.62 191 LYS A O 1
ATOM 1479 N N . ILE A 1 192 ? -0.216 -13.873 -1.261 1.00 96.38 192 ILE A N 1
ATOM 1480 C CA . ILE A 1 192 ? -0.206 -13.100 -0.015 1.00 96.38 192 ILE A CA 1
ATOM 1481 C C . ILE A 1 192 ? -0.016 -14.079 1.157 1.00 96.38 192 ILE A C 1
ATOM 1483 O O . ILE A 1 192 ? -0.649 -15.137 1.182 1.00 96.38 192 ILE A O 1
ATOM 1487 N N . ASP A 1 193 ? 0.860 -13.767 2.113 1.00 95.56 193 ASP A N 1
ATOM 1488 C CA . ASP A 1 193 ? 0.989 -14.518 3.372 1.00 95.56 193 ASP A CA 1
ATOM 1489 C C . ASP A 1 193 ? -0.033 -13.972 4.380 1.00 95.56 193 ASP A C 1
ATOM 1491 O O . ASP A 1 193 ? 0.298 -13.181 5.264 1.00 95.56 193 ASP A O 1
ATOM 1495 N N . SER A 1 194 ? -1.302 -14.361 4.205 1.00 96.06 194 SER A N 1
ATOM 1496 C CA . SER A 1 194 ? -2.412 -13.887 5.043 1.00 96.06 194 SER A CA 1
ATOM 1497 C C . SER A 1 194 ? -2.173 -14.157 6.524 1.00 96.06 194 SER A C 1
ATOM 1499 O O . SER A 1 194 ? -2.392 -13.274 7.341 1.00 96.06 194 SER A O 1
ATOM 1501 N N . ARG A 1 195 ? -1.621 -15.329 6.865 1.00 95.62 195 ARG A N 1
ATOM 1502 C CA . ARG A 1 195 ? -1.298 -15.695 8.248 1.00 95.62 195 ARG A CA 1
ATOM 1503 C C . ARG A 1 195 ? -0.300 -14.725 8.875 1.00 95.62 195 ARG A C 1
ATOM 1505 O O . ARG A 1 195 ? -0.497 -14.325 10.017 1.00 95.62 195 ARG A O 1
ATOM 1512 N N . ALA A 1 196 ? 0.774 -14.379 8.166 1.00 95.44 196 ALA A N 1
ATOM 1513 C CA . ALA A 1 196 ? 1.750 -13.425 8.688 1.00 95.44 196 ALA A CA 1
ATOM 1514 C C . ALA A 1 196 ? 1.115 -12.042 8.889 1.00 95.44 196 ALA A C 1
ATOM 1516 O O . ALA A 1 196 ? 1.297 -11.438 9.939 1.00 95.44 196 ALA A O 1
ATOM 1517 N N . ILE A 1 197 ? 0.330 -11.567 7.918 1.00 96.75 197 ILE A N 1
ATOM 1518 C CA . ILE A 1 197 ? -0.364 -10.276 8.010 1.00 96.75 197 ILE A CA 1
ATOM 1519 C C . ILE A 1 197 ? -1.339 -10.266 9.195 1.00 96.75 197 ILE A C 1
ATOM 1521 O O . ILE A 1 197 ? -1.282 -9.361 10.019 1.00 96.75 197 ILE A O 1
ATOM 1525 N N . GLU A 1 198 ? -2.194 -11.281 9.323 1.00 96.12 198 GLU A N 1
ATOM 1526 C CA . GLU A 1 198 ? -3.166 -11.405 10.417 1.00 96.12 198 GLU A CA 1
ATOM 1527 C C . GLU A 1 198 ? -2.490 -11.396 11.791 1.00 96.12 198 GLU A C 1
ATOM 1529 O O . GLU A 1 198 ? -2.973 -10.724 12.694 1.00 96.12 198 GLU A O 1
ATOM 1534 N N . GLN A 1 199 ? -1.330 -12.046 11.938 1.00 96.25 199 GLN A N 1
ATOM 1535 C CA . GLN A 1 199 ? -0.564 -12.024 13.187 1.00 96.25 199 GLN A CA 1
ATOM 1536 C C . GLN A 1 199 ? -0.124 -10.613 13.597 1.00 96.25 199 GLN A C 1
ATOM 1538 O O . GLN A 1 199 ? -0.141 -10.306 14.788 1.00 96.25 199 GLN A O 1
ATOM 1543 N N . HIS A 1 200 ? 0.273 -9.769 12.642 1.00 96.81 200 HIS A N 1
ATOM 1544 C CA . HIS A 1 200 ? 0.617 -8.369 12.912 1.00 96.81 200 HIS A CA 1
ATOM 1545 C C . HIS A 1 200 ? -0.637 -7.538 13.220 1.00 96.81 200 HIS A C 1
ATOM 1547 O O . HIS A 1 200 ? -0.658 -6.774 14.184 1.00 96.81 200 HIS A O 1
ATOM 1553 N N . LEU A 1 201 ? -1.725 -7.755 12.475 1.00 96.00 201 LEU A N 1
ATOM 1554 C CA . LEU A 1 201 ? -3.003 -7.082 12.730 1.00 96.00 201 LEU A CA 1
ATOM 1555 C C . LEU A 1 201 ? -3.587 -7.435 14.111 1.00 96.00 201 LEU A C 1
ATOM 1557 O O . LEU A 1 201 ? -4.181 -6.583 14.769 1.00 96.00 201 LEU A O 1
ATOM 1561 N N . ASP A 1 202 ? -3.415 -8.675 14.572 1.00 95.44 202 ASP A N 1
ATOM 1562 C CA . ASP A 1 202 ? -3.848 -9.138 15.897 1.00 95.44 202 ASP A CA 1
ATOM 1563 C C . ASP A 1 202 ? -3.013 -8.538 17.038 1.00 95.44 202 ASP A C 1
ATOM 1565 O O . ASP A 1 202 ? -3.516 -8.383 18.151 1.00 95.44 202 ASP A O 1
ATOM 1569 N N . GLN A 1 203 ? -1.765 -8.151 16.762 1.00 95.06 203 GLN A N 1
ATOM 1570 C CA . GLN A 1 203 ? -0.906 -7.405 17.692 1.00 95.06 203 GLN A CA 1
ATOM 1571 C C . GLN A 1 203 ? -1.250 -5.909 17.744 1.00 95.06 203 GLN A C 1
ATOM 1573 O O . GLN A 1 203 ? -0.664 -5.168 18.530 1.00 95.06 203 GLN A O 1
ATOM 1578 N N . GLY A 1 204 ? -2.220 -5.463 16.940 1.00 92.50 204 GLY A N 1
ATOM 1579 C CA . GLY A 1 204 ? -2.610 -4.062 16.847 1.00 92.50 204 GLY A CA 1
ATOM 1580 C C . GLY A 1 204 ? -1.686 -3.238 15.956 1.00 92.50 204 GLY A C 1
ATOM 1581 O O . GLY A 1 204 ? -1.697 -2.018 16.062 1.00 92.50 204 GLY A O 1
ATOM 1582 N N . GLU A 1 205 ? -0.901 -3.863 15.080 1.00 95.44 205 GLU A N 1
ATOM 1583 C CA . GLU A 1 205 ? -0.062 -3.151 14.116 1.00 95.44 205 GLU A CA 1
ATOM 1584 C C . GLU A 1 205 ? -0.826 -2.859 12.823 1.00 95.44 205 GLU A C 1
ATOM 1586 O O . GLU A 1 205 ? -1.693 -3.623 12.395 1.00 95.44 205 GLU A O 1
ATOM 1591 N N . VAL A 1 206 ? -0.490 -1.744 12.178 1.00 95.88 206 VAL A N 1
ATOM 1592 C CA . VAL A 1 206 ? -0.920 -1.444 10.812 1.00 95.88 206 VAL A CA 1
ATOM 1593 C C . VAL A 1 206 ? 0.047 -2.111 9.848 1.00 95.88 206 VAL A C 1
ATOM 1595 O O . VAL A 1 206 ? 1.255 -1.898 9.927 1.00 95.88 206 VAL A O 1
ATOM 1598 N N . VAL A 1 207 ? -0.467 -2.905 8.913 1.00 97.56 207 VAL A N 1
ATOM 1599 C CA . VAL A 1 207 ? 0.378 -3.563 7.912 1.00 97.56 207 VAL A CA 1
ATOM 1600 C C . VAL A 1 207 ? 0.523 -2.665 6.694 1.00 97.56 207 VAL A C 1
ATOM 1602 O O . VAL A 1 207 ? -0.469 -2.296 6.072 1.00 97.56 207 VAL A O 1
ATOM 1605 N N . LEU A 1 208 ? 1.759 -2.349 6.320 1.00 97.12 208 LEU A N 1
ATOM 1606 C CA . LEU A 1 208 ? 2.091 -1.557 5.142 1.00 97.12 208 LEU A CA 1
ATOM 1607 C C . LEU A 1 208 ? 2.674 -2.453 4.041 1.00 97.12 208 LEU A C 1
ATOM 1609 O O . LEU A 1 208 ? 3.723 -3.080 4.203 1.00 97.12 208 LEU A O 1
ATOM 1613 N N . LEU A 1 209 ? 1.991 -2.493 2.899 1.00 96.75 209 LEU A N 1
ATOM 1614 C CA . LEU A 1 209 ? 2.417 -3.157 1.673 1.00 96.75 209 LEU A CA 1
ATOM 1615 C C . LEU A 1 209 ? 2.912 -2.106 0.675 1.00 96.75 209 LEU A C 1
ATOM 1617 O O . LEU A 1 209 ? 2.200 -1.164 0.332 1.00 96.75 209 LEU A O 1
ATOM 1621 N N . THR A 1 210 ? 4.133 -2.283 0.180 1.00 94.19 210 THR A N 1
ATOM 1622 C CA . THR A 1 210 ? 4.703 -1.444 -0.886 1.00 94.19 210 THR A CA 1
ATOM 1623 C C . THR A 1 210 ? 4.604 -2.160 -2.230 1.00 94.19 210 THR A C 1
ATOM 1625 O O . THR A 1 210 ? 4.332 -3.356 -2.278 1.00 94.19 210 THR A O 1
ATOM 1628 N N . SER A 1 211 ? 4.858 -1.455 -3.331 1.00 91.50 211 SER A N 1
ATOM 1629 C CA . SER A 1 211 ? 4.903 -2.032 -4.685 1.00 91.50 211 SER A CA 1
ATOM 1630 C C . SER A 1 211 ? 6.067 -3.013 -4.924 1.00 91.50 211 SER A C 1
ATOM 1632 O O . SER A 1 211 ? 6.121 -3.654 -5.975 1.00 91.50 211 SER A O 1
ATOM 1634 N N . LEU A 1 212 ? 7.005 -3.162 -3.981 1.00 93.81 212 LEU A N 1
ATOM 1635 C CA . LEU A 1 212 ? 8.173 -4.036 -4.110 1.00 93.81 212 LEU A CA 1
ATOM 1636 C C . LEU A 1 212 ? 7.856 -5.471 -3.678 1.00 93.81 212 LEU A C 1
ATOM 1638 O O . LEU A 1 212 ? 7.721 -5.769 -2.492 1.00 93.81 212 LEU A O 1
ATOM 1642 N N . GLY A 1 213 ? 7.780 -6.371 -4.657 1.00 92.62 213 GLY A N 1
ATOM 1643 C CA . GLY A 1 213 ? 7.513 -7.788 -4.436 1.00 92.62 213 GLY A CA 1
ATOM 1644 C C . GLY A 1 213 ? 8.769 -8.637 -4.558 1.00 92.62 213 GLY A C 1
ATOM 1645 O O . GLY A 1 213 ? 9.643 -8.348 -5.373 1.00 92.62 213 GLY A O 1
ATOM 1646 N N . TYR A 1 214 ? 8.842 -9.717 -3.784 1.00 93.12 214 TYR A N 1
ATOM 1647 C CA . TYR A 1 214 ? 10.008 -10.599 -3.749 1.00 93.12 214 TYR A CA 1
ATOM 1648 C C . TYR A 1 214 ? 9.648 -11.993 -4.266 1.00 93.12 214 TYR A C 1
ATOM 1650 O O . TYR A 1 214 ? 8.585 -12.534 -3.954 1.00 93.12 214 TYR A O 1
ATOM 1658 N N . SER A 1 215 ? 10.533 -12.592 -5.056 1.00 92.06 215 SER A N 1
ATOM 1659 C CA . SER A 1 215 ? 10.445 -14.007 -5.423 1.00 92.06 215 SER A CA 1
ATOM 1660 C C . SER A 1 215 ? 11.070 -14.881 -4.330 1.00 92.06 215 SER A C 1
ATOM 1662 O O . SER A 1 215 ? 11.995 -14.435 -3.649 1.00 92.06 215 SER A O 1
ATOM 1664 N N . PRO A 1 216 ? 10.652 -16.155 -4.190 1.00 87.88 216 PRO A N 1
ATOM 1665 C CA . PRO A 1 216 ? 11.349 -17.133 -3.350 1.00 87.88 216 PRO A CA 1
ATOM 1666 C C . PRO A 1 216 ? 12.852 -17.274 -3.649 1.00 87.88 216 PRO A C 1
ATOM 1668 O O . PRO A 1 216 ? 13.604 -17.693 -2.777 1.00 87.88 216 PRO A O 1
ATOM 1671 N N . SER A 1 217 ? 13.292 -16.916 -4.860 1.00 89.00 217 SER A N 1
ATOM 1672 C CA . SER A 1 217 ? 14.706 -16.909 -5.263 1.00 89.00 217 SER A CA 1
ATOM 1673 C C . SER A 1 217 ? 15.489 -15.677 -4.779 1.00 89.00 217 SER A C 1
ATOM 1675 O O . SER A 1 217 ? 16.698 -15.623 -4.972 1.00 89.00 217 SER A O 1
ATOM 1677 N N . GLY A 1 218 ? 14.825 -14.687 -4.173 1.00 87.94 218 GLY A N 1
ATOM 1678 C CA . GLY A 1 218 ? 15.435 -13.433 -3.710 1.00 87.94 218 GLY A CA 1
ATOM 1679 C C . GLY A 1 218 ? 15.399 -12.282 -4.722 1.00 87.94 218 GLY A C 1
ATOM 1680 O O . GLY A 1 218 ? 15.801 -11.169 -4.389 1.00 87.94 218 GLY A O 1
ATOM 1681 N N . ASP A 1 219 ? 14.887 -12.511 -5.934 1.00 91.75 219 ASP A N 1
ATOM 1682 C CA . ASP A 1 219 ? 14.685 -11.452 -6.927 1.00 91.75 219 ASP A CA 1
ATOM 1683 C C . ASP A 1 219 ? 13.606 -10.454 -6.492 1.00 91.75 219 ASP A C 1
ATOM 1685 O O . ASP A 1 219 ? 12.580 -10.839 -5.927 1.00 91.75 219 ASP A O 1
ATOM 1689 N N . VAL A 1 220 ? 13.814 -9.177 -6.819 1.00 93.81 220 VAL A N 1
ATOM 1690 C CA . VAL A 1 220 ? 12.870 -8.085 -6.540 1.00 93.81 220 VAL A CA 1
ATOM 1691 C C . VAL A 1 220 ? 12.152 -7.681 -7.821 1.00 93.81 220 VAL A C 1
ATOM 1693 O O . VAL A 1 220 ? 12.785 -7.529 -8.866 1.00 93.81 220 VAL A O 1
ATOM 1696 N N . PHE A 1 221 ? 10.847 -7.455 -7.717 1.00 94.44 221 PHE A N 1
ATOM 1697 C CA . PHE A 1 221 ? 9.989 -7.052 -8.818 1.00 94.44 221 PHE A CA 1
ATOM 1698 C C . PHE A 1 221 ? 9.142 -5.835 -8.460 1.00 94.44 221 PHE A C 1
ATOM 1700 O O . PHE A 1 221 ? 8.631 -5.713 -7.346 1.00 94.44 221 PHE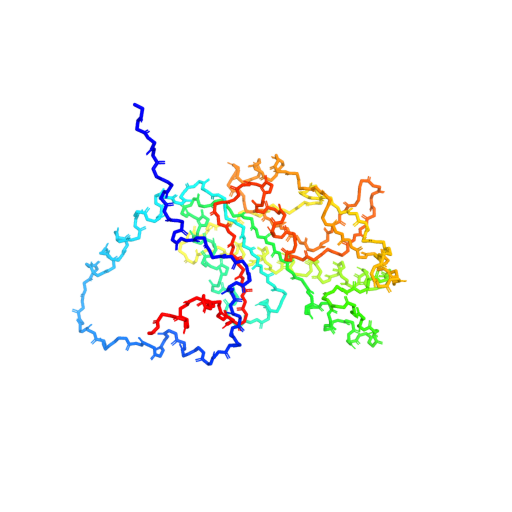 A O 1
ATOM 1707 N N . ASN A 1 222 ? 8.931 -4.967 -9.444 1.00 94.44 222 ASN A N 1
ATOM 1708 C CA . ASN A 1 222 ? 7.978 -3.870 -9.352 1.00 94.44 222 ASN A CA 1
ATOM 1709 C C . ASN A 1 222 ? 6.562 -4.395 -9.627 1.00 94.44 222 ASN A C 1
ATOM 1711 O O . ASN A 1 222 ? 6.289 -4.879 -10.724 1.00 94.44 222 ASN A O 1
ATOM 1715 N N . THR A 1 223 ? 5.677 -4.327 -8.637 1.00 93.44 223 THR A N 1
ATOM 1716 C CA . THR A 1 223 ? 4.307 -4.849 -8.701 1.00 93.44 223 THR A CA 1
ATOM 1717 C C . THR A 1 223 ? 3.298 -3.706 -8.712 1.00 93.44 223 THR A C 1
ATOM 1719 O O . THR A 1 223 ? 3.479 -2.694 -8.040 1.00 93.44 223 THR A O 1
ATOM 1722 N N . MET A 1 224 ? 2.200 -3.875 -9.448 1.00 92.06 224 MET A N 1
ATOM 1723 C CA . MET A 1 224 ? 1.107 -2.898 -9.474 1.00 92.06 224 MET A CA 1
ATOM 1724 C C . MET A 1 224 ? 0.411 -2.844 -8.106 1.00 92.06 224 MET A C 1
ATOM 1726 O O . MET A 1 224 ? -0.128 -3.857 -7.650 1.00 92.06 224 MET A O 1
ATOM 1730 N N . SER A 1 225 ? 0.400 -1.670 -7.468 1.00 93.69 225 SER A N 1
ATOM 1731 C CA . SER A 1 225 ? -0.208 -1.463 -6.144 1.00 93.69 225 SER A CA 1
ATOM 1732 C C . SER A 1 225 ? -1.710 -1.753 -6.143 1.00 93.69 225 SER A C 1
ATOM 1734 O O . SER A 1 225 ? -2.226 -2.301 -5.175 1.00 93.69 225 SER A O 1
ATOM 1736 N N . ASP A 1 226 ? -2.402 -1.473 -7.244 1.00 93.00 226 ASP A N 1
ATOM 1737 C CA . ASP A 1 226 ? -3.850 -1.674 -7.364 1.00 93.00 226 ASP A CA 1
ATOM 1738 C C . ASP A 1 226 ? -4.186 -3.172 -7.312 1.00 93.00 226 ASP A C 1
ATOM 1740 O O . ASP A 1 226 ? -5.001 -3.625 -6.509 1.00 93.00 226 ASP A O 1
ATOM 1744 N N . GLN A 1 227 ? -3.467 -3.977 -8.106 1.00 92.62 227 GLN A N 1
ATOM 1745 C CA . GLN A 1 227 ? -3.609 -5.437 -8.105 1.00 92.62 227 GLN A CA 1
ATOM 1746 C C . GLN A 1 227 ? -3.177 -6.051 -6.773 1.00 92.62 227 GLN A C 1
ATOM 1748 O O . GLN A 1 227 ? -3.743 -7.064 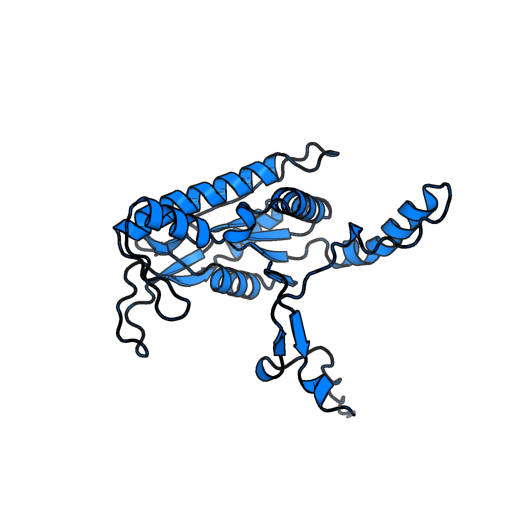-6.351 1.00 92.62 227 GLN A O 1
ATOM 1753 N N . LEU A 1 228 ? -2.185 -5.453 -6.109 1.00 95.44 228 LEU A N 1
ATOM 1754 C CA . LEU A 1 228 ? -1.762 -5.852 -4.773 1.00 95.44 228 LEU A CA 1
ATOM 1755 C C . LEU A 1 228 ? -2.855 -5.600 -3.734 1.00 95.44 228 LEU A C 1
ATOM 1757 O O . LEU A 1 228 ? -3.131 -6.505 -2.953 1.00 95.44 228 LEU A O 1
ATOM 1761 N N . ALA A 1 229 ? -3.532 -4.452 -3.775 1.00 96.38 229 ALA A N 1
ATOM 1762 C CA . ALA A 1 229 ? -4.652 -4.153 -2.887 1.00 96.38 229 ALA A CA 1
ATOM 1763 C C . ALA A 1 229 ? -5.817 -5.129 -3.084 1.00 96.38 229 ALA A C 1
ATOM 1765 O O . ALA A 1 229 ? -6.297 -5.710 -2.112 1.00 96.38 229 ALA A O 1
ATOM 1766 N N . VAL A 1 230 ? -6.213 -5.393 -4.335 1.00 95.94 230 VAL A N 1
ATOM 1767 C CA . VAL A 1 230 ? -7.265 -6.381 -4.636 1.00 95.94 230 VAL A CA 1
ATOM 1768 C C . VAL A 1 230 ? -6.870 -7.775 -4.150 1.00 95.94 230 VAL A C 1
ATOM 1770 O O . VAL A 1 230 ? -7.668 -8.467 -3.517 1.00 95.94 230 VAL A O 1
ATOM 1773 N N . SER A 1 231 ? -5.630 -8.194 -4.417 1.00 95.94 231 SER A N 1
ATOM 1774 C CA . SER A 1 231 ? -5.138 -9.509 -3.994 1.00 95.94 231 SER A CA 1
ATOM 1775 C C . SER A 1 231 ? -5.097 -9.620 -2.470 1.00 95.94 231 SER A C 1
ATOM 1777 O O . SER A 1 231 ? -5.565 -10.613 -1.926 1.00 95.94 231 SER A O 1
ATOM 1779 N N . ALA A 1 232 ? -4.599 -8.597 -1.772 1.00 96.25 232 ALA A N 1
ATOM 1780 C CA . ALA A 1 232 ? -4.571 -8.552 -0.314 1.00 96.25 232 ALA A CA 1
ATOM 1781 C C . ALA A 1 232 ? -5.985 -8.617 0.276 1.00 96.25 232 ALA A C 1
ATOM 1783 O O . ALA A 1 232 ? -6.240 -9.451 1.140 1.00 96.25 232 ALA A O 1
ATOM 1784 N N . ALA A 1 233 ? -6.923 -7.813 -0.232 1.00 96.50 233 ALA A N 1
ATOM 1785 C CA . ALA A 1 233 ? -8.304 -7.808 0.243 1.00 96.50 233 ALA A CA 1
ATOM 1786 C C . ALA A 1 233 ? -8.983 -9.167 0.066 1.00 96.50 233 ALA A C 1
ATOM 1788 O O . ALA A 1 233 ? -9.657 -9.644 0.978 1.00 96.50 233 ALA A O 1
ATOM 1789 N N . ARG A 1 234 ? -8.764 -9.821 -1.080 1.00 95.88 234 ARG A N 1
ATOM 1790 C CA . ARG A 1 234 ? -9.331 -11.142 -1.356 1.00 95.88 234 ARG A CA 1
ATOM 1791 C C . ARG A 1 234 ? -8.756 -12.221 -0.439 1.00 95.88 234 ARG A C 1
ATOM 1793 O O . ARG A 1 234 ? -9.520 -12.996 0.128 1.00 95.88 234 ARG A O 1
ATOM 1800 N N . GLU A 1 235 ? -7.432 -12.282 -0.290 1.00 96.25 235 GLU A N 1
ATOM 1801 C CA . GLU A 1 235 ? -6.775 -13.322 0.518 1.00 96.25 235 GLU A CA 1
ATOM 1802 C C . GLU A 1 235 ? -7.025 -13.140 2.024 1.00 96.25 235 GLU A C 1
ATOM 1804 O O . GLU A 1 235 ? -7.176 -14.128 2.739 1.00 96.25 235 GLU A O 1
ATOM 1809 N N . LEU A 1 236 ? -7.129 -11.895 2.501 1.00 95.25 236 LEU A N 1
ATOM 1810 C CA . LEU A 1 236 ? -7.442 -11.568 3.900 1.00 95.25 236 LEU A CA 1
ATOM 1811 C C . LEU A 1 236 ? -8.943 -11.576 4.205 1.00 95.25 236 LEU A C 1
ATOM 1813 O O . LEU A 1 236 ? -9.333 -11.339 5.345 1.00 95.25 236 LEU A O 1
ATOM 1817 N N . ARG A 1 237 ? -9.794 -11.796 3.191 1.00 95.19 237 ARG A N 1
ATOM 1818 C CA . ARG A 1 237 ? -11.259 -11.676 3.295 1.00 95.19 237 ARG A CA 1
ATOM 1819 C C . ARG A 1 237 ? -11.666 -10.354 3.953 1.00 95.19 237 ARG A C 1
ATOM 1821 O O . ARG A 1 237 ? -12.496 -10.315 4.862 1.00 95.19 237 ARG A O 1
ATOM 1828 N N . ALA A 1 238 ? -11.027 -9.278 3.503 1.00 95.25 238 ALA A N 1
ATOM 1829 C CA . ALA A 1 238 ? -11.243 -7.948 4.037 1.00 95.25 238 ALA A CA 1
ATOM 1830 C C . ALA A 1 238 ? -12.709 -7.543 3.885 1.00 95.25 238 ALA A C 1
ATOM 1832 O O . ALA A 1 238 ? -13.349 -7.801 2.867 1.00 95.25 238 ALA A O 1
ATOM 1833 N N . SER A 1 239 ? -13.239 -6.877 4.904 1.00 94.12 239 SER A N 1
ATOM 1834 C CA . SER A 1 239 ? -14.636 -6.443 4.919 1.00 94.12 239 SER A CA 1
ATOM 1835 C C . SER A 1 239 ? -14.867 -5.242 4.013 1.00 94.12 239 SER A C 1
ATOM 1837 O O . SER A 1 239 ? -15.984 -5.026 3.548 1.00 94.12 239 SER A O 1
ATOM 1839 N N . LYS A 1 240 ? -13.816 -4.448 3.780 1.00 94.19 240 LYS A N 1
ATOM 1840 C CA . LYS A 1 240 ? -13.818 -3.319 2.852 1.00 94.19 240 LYS A CA 1
ATOM 1841 C C . LYS A 1 240 ? -12.472 -3.203 2.147 1.00 94.19 240 LYS A C 1
ATOM 1843 O O . LYS A 1 240 ? -11.420 -3.411 2.754 1.00 94.19 240 LYS A O 1
ATOM 1848 N N . ILE A 1 241 ? -12.534 -2.807 0.881 1.00 95.38 241 ILE A N 1
ATOM 1849 C CA .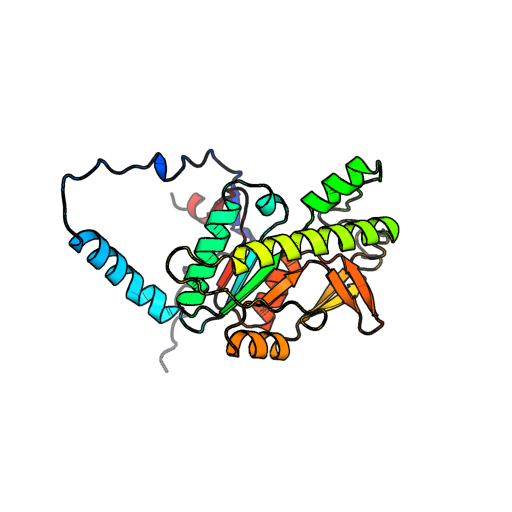 ILE A 1 241 ? -11.405 -2.278 0.121 1.00 95.38 241 ILE A CA 1
ATOM 1850 C C . ILE A 1 241 ? -11.727 -0.831 -0.255 1.00 95.38 241 ILE A C 1
ATOM 1852 O O . ILE A 1 241 ? -12.832 -0.541 -0.711 1.00 95.38 241 ILE A O 1
ATOM 1856 N N . ILE A 1 242 ? -10.792 0.079 -0.004 1.00 94.69 242 ILE A N 1
ATOM 1857 C CA . ILE A 1 242 ? -10.947 1.515 -0.235 1.00 94.69 242 ILE A CA 1
ATOM 1858 C C . ILE A 1 242 ? -9.857 1.939 -1.212 1.00 94.69 242 ILE A C 1
ATOM 1860 O O . ILE A 1 242 ? -8.675 1.818 -0.899 1.00 94.69 242 ILE A O 1
ATOM 1864 N N . PHE A 1 243 ? -10.255 2.434 -2.381 1.00 93.12 243 PHE A N 1
ATOM 1865 C CA . PHE A 1 243 ? -9.349 3.051 -3.346 1.00 93.12 243 PHE A CA 1
ATOM 1866 C C . PHE A 1 243 ? -9.456 4.562 -3.234 1.00 93.12 243 PHE A C 1
ATOM 1868 O O . PHE A 1 243 ? -10.544 5.121 -3.365 1.00 93.12 243 PHE A O 1
ATOM 1875 N N . LEU A 1 244 ? -8.326 5.220 -3.002 1.00 90.81 244 LEU A N 1
ATOM 1876 C CA . LEU A 1 244 ? -8.250 6.669 -3.099 1.00 90.81 244 LEU A CA 1
ATOM 1877 C C . LEU A 1 244 ? -8.022 7.032 -4.562 1.00 90.81 244 LEU A C 1
ATOM 1879 O O . LEU A 1 244 ? -7.091 6.532 -5.186 1.00 90.81 244 LEU A O 1
ATOM 1883 N N . THR A 1 245 ? -8.897 7.866 -5.115 1.00 86.00 245 THR A N 1
ATOM 1884 C CA . THR A 1 245 ? -8.891 8.236 -6.534 1.00 86.00 245 THR A CA 1
ATOM 1885 C C . THR A 1 245 ? -8.994 9.756 -6.679 1.00 86.00 245 THR A C 1
ATOM 1887 O O . THR A 1 245 ? -9.398 10.451 -5.745 1.00 86.00 245 THR A O 1
ATOM 1890 N N . GLU A 1 246 ? -8.611 10.306 -7.833 1.00 76.06 246 GLU A N 1
ATOM 1891 C CA . GLU A 1 246 ? -8.714 11.747 -8.114 1.00 76.06 246 GLU A CA 1
ATOM 1892 C C . GLU A 1 246 ? -10.151 12.154 -8.485 1.00 76.06 246 GLU A C 1
ATOM 1894 O O . GLU A 1 246 ? -10.379 12.730 -9.538 1.00 76.06 246 GLU A O 1
ATOM 1899 N N . GLY A 1 247 ? -11.137 11.835 -7.639 1.00 69.38 247 GLY A N 1
ATOM 1900 C CA . GLY A 1 247 ? -12.515 12.327 -7.786 1.00 69.38 247 GLY A CA 1
ATOM 1901 C C . GLY A 1 247 ? -13.350 11.661 -8.886 1.00 69.38 247 GLY A C 1
ATOM 1902 O O . GLY A 1 247 ? -14.404 12.186 -9.246 1.00 69.38 247 GLY A O 1
ATOM 1903 N N . PHE A 1 248 ? -12.917 10.513 -9.410 1.00 69.06 248 PHE A N 1
ATOM 1904 C CA . PHE A 1 248 ? -13.717 9.726 -10.350 1.00 69.06 248 PHE A CA 1
ATOM 1905 C C . PHE A 1 248 ? -15.016 9.260 -9.683 1.00 69.06 248 PHE A C 1
ATOM 1907 O O . PHE A 1 248 ? -14.988 8.697 -8.586 1.00 69.06 248 PHE A O 1
ATOM 1914 N N . GLN A 1 249 ? -16.152 9.479 -10.348 1.00 67.69 249 GLN A N 1
ATOM 1915 C CA . GLN A 1 249 ? -17.432 8.927 -9.908 1.00 67.69 249 GLN A CA 1
ATOM 1916 C C . GLN A 1 249 ? -17.703 7.619 -10.640 1.00 67.69 249 GLN A C 1
ATOM 1918 O O . GLN A 1 249 ? -17.597 7.555 -11.862 1.00 67.69 249 GLN A O 1
ATOM 1923 N N . PHE A 1 250 ? -18.110 6.605 -9.887 1.00 70.75 250 PHE A N 1
ATOM 1924 C CA . PHE A 1 250 ? -18.675 5.378 -10.428 1.00 70.75 250 PHE A CA 1
ATOM 1925 C C . PHE A 1 250 ? -20.197 5.527 -10.408 1.00 70.75 250 PHE A C 1
ATOM 1927 O O . PHE A 1 250 ? -20.779 5.680 -9.333 1.00 70.75 250 PHE A O 1
ATOM 1934 N N . ARG A 1 251 ? -20.834 5.551 -11.580 1.00 70.31 251 ARG A N 1
ATOM 1935 C CA . ARG A 1 251 ? -22.295 5.592 -11.725 1.00 70.31 251 ARG A CA 1
ATOM 1936 C C . ARG A 1 251 ? -22.808 4.243 -12.202 1.00 70.31 251 ARG A C 1
ATOM 1938 O O . ARG A 1 251 ? -22.159 3.599 -13.018 1.00 70.31 251 ARG A O 1
ATOM 1945 N N . ASP A 1 252 ? -23.968 3.827 -11.702 1.00 73.44 252 ASP A N 1
ATOM 1946 C CA . ASP A 1 252 ? -24.681 2.681 -12.265 1.00 73.44 252 ASP A CA 1
ATOM 1947 C C . ASP A 1 252 ? -25.381 3.130 -13.555 1.00 73.44 252 ASP A C 1
ATOM 1949 O O . ASP A 1 252 ? -26.356 3.879 -13.520 1.00 73.44 252 ASP A O 1
ATOM 1953 N N . GLY A 1 253 ? -24.885 2.678 -14.704 1.00 63.81 253 GLY A N 1
ATOM 1954 C CA . GLY A 1 253 ? -25.463 2.949 -16.020 1.00 63.81 253 GLY A CA 1
ATOM 1955 C C . GLY A 1 253 ? -26.896 2.424 -16.176 1.00 63.81 253 GLY A C 1
ATOM 1956 O O . GLY A 1 253 ? -27.618 2.877 -17.060 1.00 63.81 253 GLY A O 1
ATOM 1957 N N . ARG A 1 254 ? -27.368 1.532 -15.286 1.00 65.00 254 ARG A N 1
ATOM 1958 C CA . ARG A 1 254 ? -28.768 1.066 -15.265 1.00 65.00 254 ARG A CA 1
ATOM 1959 C C . ARG A 1 254 ? -29.752 2.141 -14.801 1.00 65.00 254 ARG A C 1
ATOM 1961 O O . ARG A 1 254 ? -30.946 2.024 -15.074 1.00 65.00 254 ARG A O 1
ATOM 1968 N N . GLU A 1 255 ? -29.289 3.194 -14.125 1.00 55.19 255 GLU A N 1
ATOM 1969 C CA . GLU A 1 255 ? -30.152 4.321 -13.742 1.00 55.19 255 GLU A CA 1
ATOM 1970 C C . GLU A 1 255 ? -30.557 5.196 -14.946 1.00 55.19 255 GLU A C 1
ATOM 1972 O O . GLU A 1 255 ? -31.512 5.96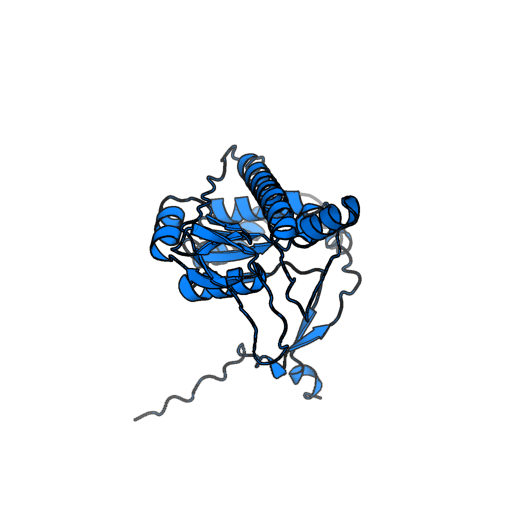2 -14.840 1.00 55.19 255 GLU A O 1
ATOM 1977 N N . GLY A 1 256 ? -29.904 5.046 -16.109 1.00 47.41 256 GLY A N 1
ATOM 1978 C CA . GLY A 1 256 ? -30.253 5.755 -17.347 1.00 47.41 256 GLY A CA 1
ATOM 1979 C C . GLY A 1 256 ? -31.429 5.164 -18.141 1.00 47.41 256 GLY A C 1
ATOM 1980 O O . GLY A 1 256 ? -32.021 5.874 -18.949 1.00 47.41 256 GLY A O 1
ATOM 1981 N N . GLU A 1 257 ? -31.798 3.898 -17.912 1.00 40.34 257 GLU A N 1
ATOM 1982 C CA . GLU A 1 257 ? -32.878 3.202 -18.645 1.00 40.34 257 GLU A CA 1
ATOM 1983 C C . GLU A 1 257 ? -34.215 3.150 -17.883 1.00 40.34 257 GLU A C 1
ATOM 1985 O O . GLU A 1 257 ? -35.208 2.636 -18.396 1.00 40.34 257 GLU A O 1
ATOM 1990 N N . ARG A 1 258 ? -34.276 3.697 -16.662 1.00 38.91 258 ARG A N 1
ATOM 1991 C CA . ARG A 1 258 ? -35.523 3.846 -15.896 1.00 38.91 258 ARG A CA 1
ATOM 1992 C C . ARG A 1 258 ? -36.073 5.271 -16.029 1.00 38.91 258 ARG A C 1
ATOM 1994 O O . ARG A 1 258 ? -36.056 6.033 -15.064 1.00 38.91 258 ARG A O 1
ATOM 2001 N N . GLN A 1 259 ? -36.565 5.618 -17.219 1.00 33.78 259 GLN A N 1
ATOM 2002 C CA . GLN A 1 259 ? -37.546 6.697 -17.420 1.00 33.78 259 GLN A CA 1
ATOM 2003 C C . GLN A 1 259 ? -38.779 6.163 -18.139 1.00 33.78 259 GLN A C 1
ATOM 2005 O O . GLN A 1 259 ? -38.606 5.410 -19.121 1.00 33.78 259 GLN A O 1
#

pLDDT: mean 81.61, std 18.45, range [31.8, 98.0]

Nearest PDB structures (foldseek):
  3d2p-assembly1_A  TM=9.273E-01  e=4.270E-20  Neisseria gonorrhoeae
  3b8g-assembly1_A  TM=9.358E-01  e=4.235E-18  Neisseria gonorrhoeae
  2ap9-assembly1_E  TM=8.194E-01  e=5.507E-13  Mycobacterium tuberculosis CDC1551
  7nly-assembly1_A  TM=7.840E-01  e=1.034E-12  Mycobacterium tuberculosis H37Rv
  2buf-assembly1_F  TM=8.615E-01  e=5.461E-11  Pseudomonas aeruginosa

Sequence (259 aa):
AEASEPADDLFSIPPECIEVVPPFDVVPLSAQQQPAGQGGNGHGFVSMFRGCAPYIASHRGHIFVVHIPGYMLDRPVFPSLMEDLSVLWILGVKLVLVCGCREQVDTRLRQMAMPVQFVGETRITNEDTLRVVKEQGGYVRTEVESYLARGVGLTNSQVPVASSNRFYTANPVGIPRNWGINFEKTGKVRKIDSRAIEQHLDQGEVVLLTSLGYSPSGDVFNTMSDQLAVSAARELRASKIIFLTEGFQFRDGREGERQ

Radius of gyration: 21.37 Å; Cα contacts (8 Å, |Δi|>4): 392; chains: 1; bounding box: 60×57×50 Å

Foldseek 3Di:
DDDDDPPDPPPDFDPVQWDKDPADPPPPVVNVDDPDDDDDDCPVVVVVVVVCVVVLVVQAQFEEEEEAEQVLLPDPCNLVVLQVVLVNLVSRHQAEYQYHNVVVLVVVCVVVVHDFDDDVPFTQADPVSVVSLVVSLVVRVVSSQVSQQPGHPPPNDRAAEDEDLQQFAWDAPAQPPVHSDGSHQATETDDGPLVVSVVCSVVSHHYYHYQWHAHPVGRIHRYDSVNVSVRNCVVNVGPYYHYDDPRIDIDRNVVVVPD

Solvent-accessible surface area (backbone atoms only — not comparable to full-atom values): 14814 Å² total; per-residue (Å²): 138,84,82,78,75,80,76,77,63,88,82,69,74,59,77,90,38,53,42,78,42,76,54,66,89,72,73,52,73,82,76,64,63,67,80,84,77,78,84,84,64,72,63,59,59,52,50,53,53,57,67,44,45,63,59,48,64,74,40,42,74,37,39,37,29,38,33,41,49,27,67,46,73,83,38,89,62,37,65,59,50,41,40,52,52,48,49,44,41,75,64,40,30,29,44,34,39,23,37,30,39,62,50,56,31,52,54,50,34,54,76,69,73,45,89,87,50,65,60,88,93,46,58,52,24,50,74,73,52,45,51,48,42,53,56,33,46,52,49,50,51,51,52,55,52,52,52,35,47,66,29,45,99,86,64,78,49,55,51,50,73,46,72,62,74,71,48,34,32,23,40,65,59,43,61,45,88,88,75,73,50,74,24,62,39,15,21,38,82,70,47,68,34,43,70,64,48,50,56,41,37,74,73,66,24,34,37,47,42,64,28,72,23,29,29,99,89,69,51,70,19,53,30,59,31,68,62,45,37,54,50,47,26,61,70,60,64,33,79,41,76,45,77,63,69,86,58,61,42,80,40,64,54,68,68,75,73,73,122